Protein AF-0000000072666378 (afdb_homodimer)

Nearest PDB structures (foldseek):
  8fns-assembly1_A  TM=3.301E-01  e=1.071E-01  Methylorubrum extorquens AM1
  8fnr-assembly2_D  TM=3.343E-01  e=4.267E-01  Hansschlegelia quercus
  8dq2-assembly2_D  TM=3.101E-01  e=4.267E-01  Hansschlegelia quercus
  8fns-assembly1_A  TM=3.298E-01  e=1.938E-01  Methylorubrum extorquens AM1
  8fnr-assembly2_D  TM=3.343E-01  e=7.777E-01  Hansschlegelia quercus

InterPro domains:
  IPR002048 EF-hand domain [PF13499] (27-97)
  IPR002048 EF-hand domain [PS50222] (69-104)
  IPR018247 EF-Hand 1, calcium-binding site [PS00018] (33-45)
  IPR018247 EF-Hand 1, calcium-binding site [PS00018] (82-94)

Structure (mmCIF, N/CA/C/O backbone):
data_AF-0000000072666378-model_v1
#
loop_
_entity.id
_entity.type
_entity.pdbx_description
1 polymer 'EF-hand domain-containing protein'
#
loop_
_atom_site.group_PDB
_atom_site.id
_atom_site.type_symbol
_atom_site.label_atom_id
_atom_site.label_alt_id
_atom_site.label_comp_id
_atom_site.label_asym_id
_atom_site.label_entity_id
_atom_site.label_seq_id
_atom_site.pdbx_PDB_ins_code
_atom_site.Cartn_x
_atom_site.Cartn_y
_atom_site.Cartn_z
_atom_site.occupancy
_atom_site.B_iso_or_equiv
_atom_site.auth_seq_id
_atom_site.auth_comp_id
_atom_site.auth_asym_id
_atom_site.auth_atom_id
_atom_site.pdbx_PDB_model_num
ATOM 1 N N . MET A 1 1 ? 0.28 10.141 22.391 1 79.06 1 MET A N 1
ATOM 2 C CA . MET A 1 1 ? 0.625 9.164 21.359 1 79.06 1 MET A CA 1
ATOM 3 C C . MET A 1 1 ? -0.067 7.828 21.625 1 79.06 1 MET A C 1
ATOM 5 O O . MET A 1 1 ? -0.298 7.461 22.781 1 79.06 1 MET A O 1
ATOM 9 N N . SER A 1 2 ? -0.658 7.383 20.547 1 85.44 2 SER A N 1
ATOM 10 C CA . SER A 1 2 ? -1.326 6.09 20.688 1 85.44 2 SER A CA 1
ATOM 11 C C . SER A 1 2 ? -0.951 5.16 19.531 1 85.44 2 SER A C 1
ATOM 13 O O . SER A 1 2 ? -0.595 5.617 18.438 1 85.44 2 SER A O 1
ATOM 15 N N . VAL A 1 3 ? -0.857 3.889 19.875 1 89 3 VAL A N 1
ATOM 16 C CA . VAL A 1 3 ? -0.66 2.875 18.844 1 89 3 VAL A CA 1
ATOM 17 C C . VAL A 1 3 ? -2.002 2.518 18.219 1 89 3 VAL A C 1
ATOM 19 O O . VAL A 1 3 ? -2.949 2.15 18.906 1 89 3 VAL A O 1
ATOM 22 N N . GLU A 1 4 ? -2.066 2.779 16.891 1 90.31 4 GLU A N 1
ATOM 23 C CA . GLU A 1 4 ? -3.307 2.543 16.156 1 90.31 4 GLU A CA 1
ATOM 24 C C . GLU A 1 4 ? -3.082 1.586 14.992 1 90.31 4 GLU A C 1
ATOM 26 O O . GLU A 1 4 ? -1.958 1.44 14.508 1 90.31 4 GLU A O 1
ATOM 31 N N . VAL A 1 5 ? -4.145 0.826 14.68 1 90.25 5 VAL A N 1
ATOM 32 C CA . VAL A 1 5 ? -4.148 0.005 13.477 1 90.25 5 VAL A CA 1
ATOM 33 C C . VAL A 1 5 ? -4.945 0.703 12.375 1 90.25 5 VAL A C 1
ATOM 35 O O . VAL A 1 5 ? -6.086 1.114 12.594 1 90.25 5 VAL A O 1
ATOM 38 N N . LEU A 1 6 ? -4.285 0.907 11.234 1 91.06 6 LEU A N 1
ATOM 39 C CA . LEU A 1 6 ? -4.996 1.539 10.125 1 91.06 6 LEU A CA 1
ATOM 40 C C . LEU A 1 6 ? -4.496 1.015 8.789 1 91.06 6 LEU A C 1
ATOM 42 O O . LEU A 1 6 ? -3.428 0.406 8.711 1 91.06 6 LEU A O 1
ATOM 46 N N . ASP A 1 7 ? -5.344 1.178 7.758 1 92.56 7 ASP A N 1
ATOM 47 C CA . ASP A 1 7 ? -4.98 0.878 6.375 1 92.56 7 ASP A CA 1
ATOM 48 C C . ASP A 1 7 ? -5.277 2.062 5.461 1 92.56 7 ASP A C 1
ATOM 50 O O . ASP A 1 7 ? -5.77 3.098 5.914 1 92.56 7 ASP A O 1
ATOM 54 N N . ALA A 1 8 ? -4.902 1.923 4.27 1 94.5 8 ALA A N 1
ATOM 55 C CA . ALA A 1 8 ? -5.055 3.014 3.312 1 94.5 8 ALA A CA 1
ATOM 56 C C . ALA A 1 8 ? -6.523 3.373 3.117 1 94.5 8 ALA A C 1
ATOM 58 O O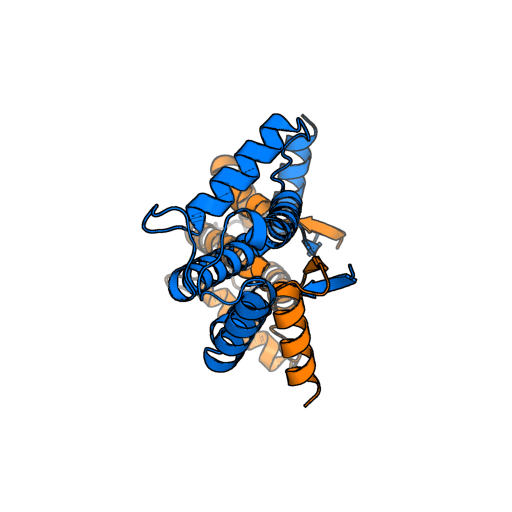 . ALA A 1 8 ? -6.863 4.543 2.92 1 94.5 8 ALA A O 1
ATOM 59 N N . ALA A 1 9 ? -7.352 2.406 3.158 1 95 9 ALA A N 1
ATOM 60 C CA . ALA A 1 9 ? -8.781 2.65 2.957 1 95 9 ALA A CA 1
ATOM 61 C C . ALA A 1 9 ? -9.328 3.605 4.016 1 95 9 ALA A C 1
ATOM 63 O O . ALA A 1 9 ? -10.141 4.477 3.709 1 95 9 ALA A O 1
ATOM 64 N N . THR A 1 10 ? -8.875 3.383 5.188 1 95.25 10 THR A N 1
ATOM 65 C CA . THR A 1 10 ? -9.281 4.262 6.277 1 95.25 10 THR A CA 1
ATOM 66 C C . THR A 1 10 ? -8.977 5.719 5.941 1 95.25 10 THR A C 1
ATOM 68 O O . THR A 1 10 ? -9.82 6.598 6.129 1 95.25 10 THR A O 1
ATOM 71 N N . ILE A 1 11 ? -7.832 6 5.43 1 96.12 11 ILE A N 1
ATOM 72 C CA . ILE A 1 11 ? -7.379 7.352 5.109 1 96.12 11 ILE A CA 1
ATOM 73 C C . ILE A 1 11 ? -8.164 7.891 3.918 1 96.12 11 ILE A C 1
ATOM 75 O O . ILE A 1 11 ? -8.672 9.016 3.957 1 96.12 11 ILE A O 1
ATOM 79 N N . PHE A 1 12 ? -8.312 7.109 2.918 1 96.94 12 PHE A N 1
ATOM 80 C CA . PHE A 1 12 ? -9.047 7.52 1.728 1 96.94 12 PHE A CA 1
ATOM 81 C C . PHE A 1 12 ? -10.492 7.867 2.076 1 96.94 12 PHE A C 1
ATOM 83 O O . PHE A 1 12 ? -11.008 8.891 1.634 1 96.94 12 PHE A O 1
ATOM 90 N N . ASN A 1 13 ? -11.047 6.957 2.822 1 96.69 13 ASN A N 1
ATOM 91 C CA . ASN A 1 13 ? -12.438 7.176 3.203 1 96.69 13 ASN A CA 1
ATOM 92 C C . ASN A 1 13 ? -12.617 8.492 3.951 1 96.69 13 ASN A C 1
ATOM 94 O O . ASN A 1 13 ? -13.586 9.211 3.725 1 96.69 13 ASN A O 1
ATOM 98 N N . PHE A 1 14 ? -11.75 8.805 4.805 1 97.31 14 PHE A N 1
ATOM 99 C CA . PHE A 1 14 ? -11.797 10.039 5.574 1 97.31 14 PHE A CA 1
ATOM 100 C C . PHE A 1 14 ? -11.664 11.25 4.66 1 97.31 14 PHE A C 1
ATOM 102 O O . PHE A 1 14 ? -12.445 12.195 4.758 1 97.31 14 PHE A O 1
ATOM 109 N N . VAL A 1 15 ? -10.695 11.242 3.773 1 97.31 15 VAL A N 1
ATOM 110 C CA . VAL A 1 15 ? -10.438 12.359 2.875 1 97.31 15 VAL A CA 1
ATOM 111 C C . VAL A 1 15 ? -11.609 12.531 1.908 1 97.31 15 VAL A C 1
ATOM 113 O O . VAL A 1 15 ? -11.977 13.656 1.56 1 97.31 15 VAL A O 1
ATOM 116 N N . ASP A 1 16 ? -12.234 11.438 1.543 1 96.81 16 ASP A N 1
ATOM 117 C CA . ASP A 1 16 ? -13.328 11.461 0.582 1 96.81 16 ASP A CA 1
ATOM 118 C C . ASP A 1 16 ? -14.617 11.969 1.229 1 96.81 16 ASP A C 1
ATOM 120 O O . ASP A 1 16 ? -15.531 12.406 0.534 1 96.81 16 ASP A O 1
ATOM 124 N N . ASP A 1 17 ? -14.703 11.734 2.477 1 96.44 17 ASP A N 1
ATOM 125 C CA . ASP A 1 17 ? -15.797 12.383 3.201 1 96.44 17 ASP A CA 1
ATOM 126 C C . ASP A 1 17 ? -15.547 13.883 3.34 1 96.44 17 ASP A C 1
ATOM 128 O O . ASP A 1 17 ? -15.062 14.344 4.371 1 96.44 17 ASP A O 1
ATOM 132 N N . GLU A 1 18 ? -15.914 14.578 2.395 1 95.81 18 GLU A N 1
ATOM 133 C CA . GLU A 1 18 ? -15.562 15.984 2.248 1 95.81 18 GLU A CA 1
ATOM 134 C C . GLU A 1 18 ? -16.016 16.797 3.459 1 95.81 18 GLU A C 1
ATOM 136 O O . GLU A 1 18 ? -15.289 17.672 3.93 1 95.81 18 GLU A O 1
ATOM 141 N N . GLU A 1 19 ? -17.172 16.547 3.891 1 96.75 19 GLU A N 1
ATOM 142 C CA . GLU A 1 19 ? -17.719 17.297 5.02 1 96.75 19 GLU A CA 1
ATOM 143 C C . GLU A 1 19 ? -16.875 17.094 6.277 1 96.75 19 GLU A C 1
ATOM 145 O O . GLU A 1 19 ? -16.438 18.047 6.914 1 96.75 19 GLU A O 1
ATOM 150 N N . ALA A 1 20 ? -16.703 15.828 6.613 1 95.88 20 ALA A N 1
ATOM 151 C CA . ALA A 1 20 ? -15.93 15.5 7.812 1 95.88 20 ALA A CA 1
ATOM 152 C C . ALA A 1 20 ? -14.5 16.031 7.707 1 95.88 20 ALA A C 1
ATOM 154 O O . ALA A 1 20 ? -13.953 16.562 8.68 1 95.88 20 ALA A O 1
ATOM 155 N N . PHE A 1 21 ? -13.914 15.867 6.555 1 97.81 21 PHE A N 1
ATOM 156 C CA . PHE A 1 21 ? -12.547 16.328 6.336 1 97.81 21 PHE A CA 1
ATOM 157 C C . PHE A 1 21 ? -12.445 17.844 6.469 1 97.81 21 PHE A C 1
ATOM 159 O O . PHE A 1 21 ? -11.562 18.359 7.156 1 97.81 21 PHE A O 1
ATOM 166 N N . GLU A 1 22 ? -13.391 18.516 5.91 1 97.38 22 GLU A N 1
ATOM 167 C CA . GLU A 1 22 ? -13.398 19.984 5.969 1 97.38 22 GLU A CA 1
ATOM 168 C C . GLU A 1 22 ? -13.547 20.469 7.402 1 97.38 22 GLU A C 1
ATOM 170 O O . GLU A 1 22 ? -12.875 21.422 7.809 1 97.38 22 GLU A O 1
ATOM 175 N N . ILE A 1 23 ? -14.367 19.891 8.102 1 97.5 23 ILE A N 1
ATOM 176 C CA . ILE A 1 23 ? -14.594 20.281 9.492 1 97.5 23 ILE A CA 1
ATOM 177 C C . ILE A 1 23 ? -13.305 20.094 10.289 1 97.5 23 ILE A C 1
ATOM 179 O O . ILE A 1 23 ? -12.898 20.969 11.047 1 97.5 23 ILE A O 1
ATOM 183 N N . SER A 1 24 ? -12.672 18.922 10.094 1 97.06 24 SER A N 1
ATOM 184 C CA . SER A 1 24 ? -11.43 18.625 10.812 1 97.06 24 SER A CA 1
ATOM 185 C C . SER A 1 24 ? -10.336 19.625 10.461 1 97.06 24 SER A C 1
ATOM 187 O O . SER A 1 24 ? -9.609 20.094 11.344 1 97.06 24 SER A O 1
ATOM 189 N N . VAL A 1 25 ? -10.219 19.922 9.219 1 97.44 25 VAL A N 1
ATOM 190 C CA . VAL A 1 25 ? -9.195 20.844 8.742 1 97.44 25 VAL A CA 1
ATOM 191 C C . VAL A 1 25 ? -9.461 22.25 9.297 1 97.44 25 VAL A C 1
ATOM 193 O O . VAL A 1 25 ? -8.547 22.906 9.789 1 97.44 25 VAL A O 1
ATOM 196 N N . SER A 1 26 ? -10.68 22.688 9.211 1 97.75 26 SER A N 1
ATOM 197 C CA . SER A 1 26 ? -11.055 24 9.703 1 97.75 26 SER A CA 1
ATOM 198 C C . SER A 1 26 ? -10.805 24.125 11.203 1 97.75 26 SER A C 1
ATOM 200 O O . SER A 1 26 ? -10.297 25.141 11.672 1 97.75 26 SER A O 1
ATOM 202 N N . ASP A 1 27 ? -11.195 23.109 11.898 1 97.06 27 ASP A N 1
ATOM 203 C CA . ASP A 1 27 ? -10.977 23.094 13.344 1 97.06 27 ASP A CA 1
ATOM 204 C C . ASP A 1 27 ? -9.492 23.203 13.68 1 97.06 27 ASP A C 1
ATOM 206 O O . ASP A 1 27 ? -9.102 23.969 14.555 1 97.06 27 ASP A O 1
ATOM 210 N N . ARG A 1 28 ? -8.68 22.453 13.039 1 96.12 28 ARG A N 1
ATOM 211 C CA . ARG A 1 28 ? -7.242 22.469 13.273 1 96.12 28 ARG A CA 1
ATOM 212 C C . ARG A 1 28 ? -6.641 23.812 12.906 1 96.12 28 ARG A C 1
ATOM 214 O O . ARG A 1 28 ? -5.816 24.359 13.648 1 96.12 28 ARG A O 1
ATOM 221 N N . PHE A 1 29 ? -7.066 24.344 11.766 1 97.38 29 PHE A N 1
ATOM 222 C CA . PHE A 1 29 ? -6.617 25.656 11.32 1 97.38 29 PHE A CA 1
ATOM 223 C C . PHE A 1 29 ? -6.914 26.719 12.375 1 97.38 29 PHE A C 1
ATOM 225 O O . PHE A 1 29 ? -6.039 27.516 12.734 1 97.38 29 PHE A O 1
ATOM 232 N N . ALA A 1 30 ? -8.117 26.703 12.852 1 97.31 30 ALA A N 1
ATOM 233 C CA . ALA A 1 30 ? -8.547 27.656 13.867 1 97.31 30 ALA A CA 1
ATOM 234 C C . ALA A 1 30 ? -7.723 27.516 15.141 1 97.31 30 ALA A C 1
ATOM 236 O O . ALA A 1 30 ? -7.379 28.516 15.781 1 97.31 30 ALA A O 1
ATOM 237 N N . HIS A 1 31 ? -7.391 26.281 15.484 1 95.56 31 HIS A N 1
ATOM 238 C CA . HIS A 1 31 ? -6.598 26.016 16.688 1 95.56 31 HIS A CA 1
ATOM 239 C C . HIS A 1 31 ? -5.172 26.531 16.531 1 95.56 31 HIS A C 1
ATOM 241 O O . HIS A 1 31 ? -4.59 27.047 17.484 1 95.56 31 HIS A O 1
ATOM 247 N N . LEU A 1 32 ? -4.66 26.453 15.359 1 95.94 32 LEU A N 1
ATOM 248 C CA . LEU A 1 32 ? -3.299 26.906 15.086 1 95.94 32 LEU A CA 1
ATOM 249 C C . LEU A 1 32 ? -3.232 28.422 14.984 1 95.94 32 LEU A C 1
ATOM 251 O O . LEU A 1 32 ? -2.211 29.031 15.32 1 95.94 32 LEU A 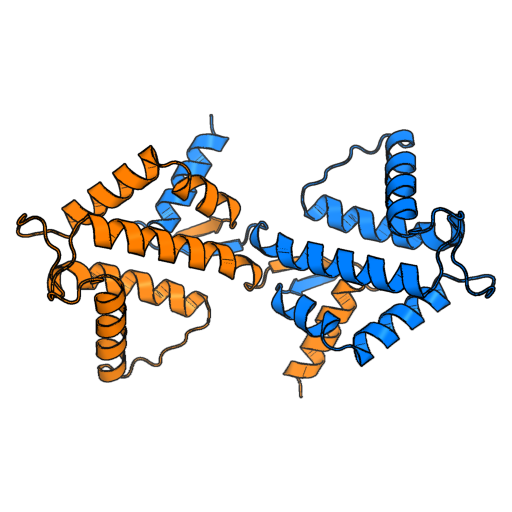O 1
ATOM 255 N N . ASP A 1 33 ? -4.332 29.016 14.492 1 97.75 33 ASP A N 1
ATOM 256 C CA . ASP A 1 33 ? -4.398 30.453 14.312 1 97.75 33 ASP A CA 1
ATOM 257 C C . ASP A 1 33 ? -4.621 31.156 15.648 1 97.75 33 ASP A C 1
ATOM 259 O O . ASP A 1 33 ? -5.707 31.688 15.906 1 97.75 33 ASP A O 1
ATOM 263 N N . THR A 1 34 ? -3.58 31.375 16.359 1 96.44 34 THR A N 1
ATOM 264 C CA . THR A 1 34 ? -3.674 31.859 17.734 1 96.44 34 THR A CA 1
ATOM 265 C C . THR A 1 34 ? -4.016 33.344 17.766 1 96.44 34 THR A C 1
ATOM 267 O O . THR A 1 34 ? -4.617 33.844 18.719 1 96.44 34 THR A O 1
ATOM 270 N N . ASN A 1 35 ? -3.617 34.156 16.75 1 97.12 35 ASN A N 1
ATOM 271 C CA . ASN A 1 35 ? -3.93 35.594 16.734 1 97.12 35 ASN A CA 1
ATOM 272 C C . ASN A 1 35 ? -5.219 35.875 15.977 1 97.12 35 ASN A C 1
ATOM 274 O O . ASN A 1 35 ? -5.613 37.031 15.836 1 97.12 35 ASN A O 1
ATOM 278 N N . HIS A 1 36 ? -5.871 34.906 15.32 1 97.31 36 HIS A N 1
ATOM 279 C CA . HIS A 1 36 ? -7.199 34.938 14.727 1 97.31 36 HIS A CA 1
ATOM 280 C C . HIS A 1 36 ? -7.258 35.906 13.547 1 97.31 36 HIS A C 1
ATOM 282 O O . HIS A 1 36 ? -8.242 36.625 13.391 1 97.31 36 HIS A O 1
ATOM 288 N N . ASP A 1 37 ? -6.18 36 12.75 1 97.56 37 ASP A N 1
ATOM 289 C CA . ASP A 1 37 ? -6.184 36.906 11.602 1 97.56 37 ASP A CA 1
ATOM 290 C C . ASP A 1 37 ? -6.523 36.156 10.312 1 97.56 37 ASP A C 1
ATOM 292 O O . ASP A 1 37 ? -6.535 36.719 9.234 1 97.56 37 ASP A O 1
ATOM 296 N N . GLY A 1 38 ? -6.758 34.875 10.383 1 97.44 38 GLY A N 1
ATOM 297 C CA . GLY A 1 38 ? -7.184 34.094 9.25 1 97.44 38 GLY A CA 1
ATOM 298 C C . GLY A 1 38 ? -6.027 33.562 8.414 1 97.44 38 GLY A C 1
ATOM 299 O O . GLY A 1 38 ? -6.23 33 7.336 1 97.44 38 GLY A O 1
ATOM 300 N N . LEU A 1 39 ? -4.824 33.781 8.914 1 98.06 39 LEU A N 1
ATOM 301 C CA . LEU A 1 39 ? -3.605 33.281 8.273 1 98.06 39 LEU A CA 1
ATOM 302 C C . LEU A 1 39 ? -2.719 32.562 9.281 1 98.06 39 LEU A C 1
ATOM 304 O O . LEU A 1 39 ? -2.748 32.875 10.477 1 98.06 39 LEU A O 1
ATOM 308 N N . LEU A 1 40 ? -1.977 31.562 8.766 1 98.19 40 LEU A N 1
ATOM 309 C CA . LEU A 1 40 ? -1.013 30.891 9.625 1 98.19 40 LEU A CA 1
ATOM 310 C C . LEU A 1 40 ? 0.408 31.359 9.32 1 98.19 40 LEU A C 1
ATOM 312 O O . LEU A 1 40 ? 0.869 31.25 8.18 1 98.19 40 LEU A O 1
ATOM 316 N N . SER A 1 41 ? 1.007 31.906 10.383 1 97.25 41 SER A N 1
ATOM 317 C CA . SER A 1 41 ? 2.426 32.219 10.289 1 97.25 41 SER A CA 1
ATOM 318 C C . SER A 1 41 ? 3.291 30.984 10.508 1 97.25 41 SER A C 1
ATOM 320 O O . SER A 1 41 ? 2.787 29.938 10.898 1 97.25 41 SER A O 1
ATOM 322 N N . TYR A 1 42 ? 4.574 31.188 10.281 1 95.06 42 TYR A N 1
ATOM 323 C CA . TYR A 1 42 ? 5.52 30.094 10.531 1 95.06 42 TYR A CA 1
ATOM 324 C C . TYR A 1 42 ? 5.465 29.656 11.992 1 95.06 42 TYR A C 1
ATOM 326 O O . TYR A 1 42 ? 5.438 28.453 12.281 1 95.06 42 TYR A O 1
ATOM 334 N N . VAL A 1 43 ? 5.422 30.609 12.859 1 94.81 43 VAL A N 1
ATOM 335 C CA . VAL A 1 43 ? 5.43 30.344 14.289 1 94.81 43 VAL A CA 1
ATOM 336 C C . VAL A 1 43 ? 4.152 29.594 14.68 1 94.81 43 VAL A C 1
ATOM 338 O O . VAL A 1 43 ? 4.195 28.625 15.438 1 94.81 43 VAL A O 1
ATOM 341 N N . GLU A 1 44 ? 2.996 29.953 14.133 1 96.56 44 GLU A N 1
ATOM 342 C CA . GLU A 1 44 ? 1.725 29.297 14.43 1 96.56 44 GLU A CA 1
ATOM 343 C C . GLU A 1 44 ? 1.697 27.875 13.891 1 96.56 44 GLU A C 1
ATOM 345 O O . GLU A 1 44 ? 1.001 27.016 14.43 1 96.56 44 GLU A O 1
ATOM 350 N N . MET A 1 45 ? 2.537 27.609 12.906 1 94.94 45 MET A N 1
ATOM 351 C CA . MET A 1 45 ? 2.521 26.297 12.25 1 94.94 45 MET A CA 1
ATOM 352 C C . MET A 1 45 ? 3.594 25.391 12.828 1 94.94 45 MET A C 1
ATOM 354 O O . MET A 1 45 ? 3.635 24.203 12.516 1 94.94 45 MET A O 1
ATOM 358 N N . LEU A 1 46 ? 4.383 25.922 13.633 1 89.94 46 LEU A N 1
ATOM 359 C CA . LEU A 1 46 ? 5.559 25.188 14.086 1 89.94 46 LEU A CA 1
ATOM 360 C C . LEU A 1 46 ? 5.164 23.859 14.719 1 89.94 46 LEU A C 1
ATOM 362 O O . LEU A 1 46 ? 5.766 22.812 14.43 1 89.94 46 LEU A O 1
ATOM 366 N N . LYS A 1 47 ? 4.191 23.906 15.578 1 83.62 47 LYS A N 1
ATOM 367 C CA . LYS A 1 47 ? 3.734 22.688 16.234 1 83.62 47 LYS A CA 1
ATOM 368 C C . LYS A 1 47 ? 3.242 21.672 15.203 1 83.62 47 LYS A C 1
ATOM 370 O O . LYS A 1 47 ? 3.494 20.469 15.344 1 83.62 47 LYS A O 1
ATOM 375 N N . GLU A 1 48 ? 2.51 22.094 14.258 1 88.25 48 GLU A N 1
ATOM 376 C CA . GLU A 1 48 ? 2.012 21.234 13.195 1 88.25 48 GLU A CA 1
ATOM 377 C C . GLU A 1 48 ? 3.158 20.641 12.383 1 88.25 48 GLU A C 1
ATOM 379 O O . GLU A 1 48 ? 3.148 19.453 12.062 1 88.25 48 GLU A O 1
ATOM 384 N N . LEU A 1 49 ? 4.121 21.406 12.094 1 86.38 49 LEU A N 1
ATOM 385 C CA . LEU A 1 49 ? 5.277 20.969 11.32 1 86.38 49 LEU A CA 1
ATOM 386 C C . LEU A 1 49 ? 6.066 19.906 12.07 1 86.38 49 LEU A C 1
ATOM 388 O O . LEU A 1 49 ? 6.547 18.938 11.469 1 86.38 49 LEU A O 1
ATOM 392 N N . GLN A 1 50 ? 6.094 20.047 13.328 1 80.38 50 GLN A N 1
ATOM 393 C CA . GLN A 1 50 ? 6.766 19.062 14.172 1 80.38 50 GLN A CA 1
ATOM 394 C C . GLN A 1 50 ? 6.047 17.719 14.133 1 80.38 50 GLN A C 1
ATOM 396 O O . GLN A 1 50 ? 6.688 16.656 14.086 1 80.38 50 GLN A O 1
ATOM 401 N N . CYS A 1 51 ? 4.746 17.766 14.133 1 76.44 51 CYS A N 1
ATOM 402 C CA . CYS A 1 51 ? 3.939 16.562 14.086 1 76.44 51 CYS A CA 1
ATOM 403 C C . CYS A 1 51 ? 4.094 15.852 12.742 1 76.44 51 CYS A C 1
ATOM 405 O O . CYS A 1 51 ? 4.16 14.625 12.688 1 76.44 51 CYS A O 1
ATOM 407 N N . LEU A 1 52 ? 4.188 16.516 11.719 1 77.75 52 LEU A N 1
ATOM 408 C CA . LEU A 1 52 ? 4.277 15.969 10.375 1 77.75 52 LEU A CA 1
ATOM 409 C C . LEU A 1 52 ? 5.637 15.32 10.133 1 77.75 52 LEU A C 1
ATOM 411 O O . LEU A 1 52 ? 5.742 14.328 9.414 1 77.75 52 LEU A O 1
ATOM 415 N N . ARG A 1 53 ? 6.648 15.773 10.75 1 67.69 53 ARG A N 1
ATOM 416 C CA . ARG A 1 53 ? 7.988 15.211 10.609 1 67.69 53 ARG A CA 1
ATOM 417 C C . ARG A 1 53 ? 8.039 13.789 11.156 1 67.69 53 ARG A C 1
ATOM 419 O O . ARG A 1 53 ? 8.711 12.922 10.594 1 67.69 53 ARG A O 1
ATOM 426 N N . VAL A 1 54 ? 7.34 13.508 12.133 1 63.75 54 VAL A N 1
ATOM 427 C CA . VAL A 1 54 ? 7.316 12.188 12.758 1 63.75 54 VAL A CA 1
ATOM 428 C C . VAL A 1 54 ? 6.777 11.156 11.773 1 63.75 54 VAL A C 1
ATOM 430 O O . VAL A 1 54 ? 7.312 10.047 11.664 1 63.75 54 VAL A O 1
ATOM 433 N N . ILE A 1 55 ? 5.887 11.547 11.055 1 64.69 55 ILE A N 1
ATOM 434 C CA . ILE A 1 55 ? 5.281 10.656 10.07 1 64.69 55 ILE A CA 1
ATOM 435 C C . ILE A 1 55 ? 6.293 10.328 8.977 1 64.69 55 ILE A C 1
ATOM 437 O O . ILE A 1 55 ? 6.395 9.172 8.547 1 64.69 55 ILE A O 1
ATOM 441 N N . GLU A 1 56 ? 7.074 11.289 8.703 1 63.09 56 GLU A N 1
ATOM 442 C CA . GLU A 1 56 ? 8.094 11.078 7.68 1 63.09 56 GLU A CA 1
ATOM 443 C C . GLU A 1 56 ? 9.148 10.078 8.148 1 63.09 56 GLU A C 1
ATOM 445 O O . GLU A 1 56 ? 9.625 9.258 7.363 1 63.09 56 GLU A O 1
ATOM 450 N N . THR A 1 57 ? 9.367 10.148 9.406 1 61.12 57 THR A N 1
ATOM 451 C CA . THR A 1 57 ? 10.359 9.242 9.969 1 61.12 57 THR A CA 1
ATOM 452 C C . THR A 1 57 ? 9.859 7.797 9.922 1 61.12 57 THR A C 1
ATOM 454 O O . THR A 1 57 ? 10.633 6.875 9.664 1 61.12 57 THR A O 1
ATOM 457 N N . HIS A 1 58 ? 8.578 7.672 10.219 1 61.34 58 HIS A N 1
ATOM 458 C CA . HIS A 1 58 ? 7.996 6.332 10.164 1 61.34 58 HIS A CA 1
ATOM 459 C C . HIS A 1 58 ? 8.07 5.75 8.758 1 61.34 58 HIS A C 1
ATOM 461 O O . HIS A 1 58 ? 8.133 4.531 8.586 1 61.34 58 HIS A O 1
ATOM 467 N N . PHE A 1 59 ? 8.148 6.695 7.844 1 60.41 59 PHE A N 1
ATOM 468 C CA . PHE A 1 59 ? 8.234 6.25 6.457 1 60.41 59 PHE A CA 1
ATOM 469 C C . PHE A 1 59 ? 9.672 6.273 5.969 1 60.41 59 PHE A C 1
ATOM 471 O O . PHE A 1 59 ? 9.93 6.168 4.766 1 60.41 59 PHE A O 1
ATOM 478 N N . GLY A 1 60 ? 10.625 6.141 7.035 1 57.19 60 GLY A N 1
ATOM 479 C CA . GLY A 1 60 ? 12.031 5.926 6.75 1 57.19 60 GLY A CA 1
ATOM 480 C C . GLY A 1 60 ? 12.781 7.207 6.438 1 57.19 60 GLY A C 1
ATOM 481 O O . GLY A 1 60 ? 13.922 7.164 5.961 1 57.19 60 GLY A O 1
ATOM 482 N N . ILE A 1 61 ? 12.195 8.305 6.551 1 54.22 61 ILE A N 1
ATOM 483 C CA . ILE A 1 61 ? 12.945 9.531 6.289 1 54.22 61 ILE A CA 1
ATOM 484 C C . ILE A 1 61 ? 13.695 9.961 7.547 1 54.22 61 ILE A C 1
ATOM 486 O O . ILE A 1 61 ? 13.078 10.391 8.523 1 54.22 61 ILE A O 1
ATOM 490 N N . ASP A 1 62 ? 14.656 9.211 7.914 1 52.72 62 ASP A N 1
ATOM 491 C CA . ASP A 1 62 ? 15.477 9.523 9.078 1 52.72 62 ASP A CA 1
ATOM 492 C C . ASP A 1 62 ? 16.234 10.828 8.883 1 52.72 62 ASP A C 1
ATOM 494 O O . ASP A 1 62 ? 17.094 10.93 7.996 1 52.72 62 ASP A O 1
ATOM 498 N N . VAL A 1 63 ? 15.789 11.844 9.141 1 51.81 63 VAL A N 1
ATOM 499 C CA . VAL A 1 63 ? 16.625 13.047 9.094 1 51.81 63 VAL A CA 1
ATOM 500 C C . VAL A 1 63 ? 17.312 13.242 10.438 1 51.81 63 VAL A C 1
ATOM 502 O O . VAL A 1 63 ? 16.688 13.117 11.492 1 51.81 63 VAL A O 1
ATOM 505 N N . LYS A 1 64 ? 18.578 13 10.391 1 55.97 64 LYS A N 1
ATOM 506 C CA . LYS A 1 64 ? 19.484 13.305 11.492 1 55.97 64 LYS A CA 1
ATOM 507 C C . LYS A 1 64 ? 19.219 14.695 12.055 1 55.97 64 LYS A C 1
ATOM 509 O O . LYS A 1 64 ? 18.984 15.641 11.297 1 55.97 64 LYS A O 1
ATOM 514 N N . PRO A 1 65 ? 19.188 14.742 13.492 1 60.56 65 PRO A N 1
ATOM 515 C CA . PRO A 1 65 ? 18.812 15.859 14.359 1 60.56 65 PRO A CA 1
ATOM 516 C C . PRO A 1 65 ? 19.75 17.062 14.227 1 60.56 65 PRO A C 1
ATOM 518 O O . PRO A 1 65 ? 19.828 17.891 15.133 1 60.56 65 PRO A O 1
ATOM 521 N N . ASP A 1 66 ? 20.688 17.219 13.359 1 65.56 66 ASP A N 1
ATOM 522 C CA . ASP A 1 66 ? 21.344 18.531 13.43 1 65.56 66 ASP A CA 1
ATOM 523 C C . ASP A 1 66 ? 20.312 19.656 13.383 1 65.56 66 ASP A C 1
ATOM 525 O O . ASP A 1 66 ? 19.422 19.656 12.531 1 65.56 66 ASP A O 1
ATOM 529 N N . PRO A 1 67 ? 20.266 20.406 14.562 1 68.25 67 PRO A N 1
ATOM 530 C CA . PRO A 1 67 ? 19.281 21.5 14.672 1 68.25 67 PRO A CA 1
ATOM 531 C C . PRO A 1 67 ? 19.156 22.297 13.383 1 68.25 67 PRO A C 1
ATOM 533 O O . PRO A 1 67 ? 18.047 22.703 13.008 1 68.25 67 PRO A O 1
ATOM 536 N N . ASP A 1 68 ? 20.25 22.609 12.766 1 74.88 68 ASP A N 1
ATOM 537 C CA . ASP A 1 68 ? 20.188 23.359 11.508 1 74.88 68 ASP A CA 1
ATOM 538 C C . ASP A 1 68 ? 19.453 22.562 10.43 1 74.88 68 ASP A C 1
ATOM 540 O O . ASP A 1 68 ? 18.719 23.141 9.625 1 74.88 68 ASP A O 1
ATOM 544 N N . GLU A 1 69 ? 19.656 21.344 10.539 1 76.94 69 GLU A N 1
ATOM 545 C CA . GLU A 1 69 ? 18.984 20.484 9.57 1 76.94 69 GLU A CA 1
ATOM 546 C C . GLU A 1 69 ? 17.484 20.422 9.852 1 76.94 69 GLU A C 1
ATOM 548 O O . GLU A 1 69 ? 16.672 20.406 8.922 1 76.94 69 GLU A O 1
ATOM 553 N N . LEU A 1 70 ? 17.281 20.578 11.117 1 78.62 70 LEU A N 1
ATOM 554 C CA . LEU A 1 70 ? 15.875 20.531 11.508 1 78.62 70 LEU A CA 1
ATOM 555 C C . LEU A 1 70 ? 15.133 21.781 11.031 1 78.62 70 LEU A C 1
ATOM 557 O O . LEU A 1 70 ? 14.023 21.688 10.516 1 78.62 70 LEU A O 1
ATOM 561 N N . ALA A 1 71 ? 15.719 22.938 11.188 1 81.5 71 ALA A N 1
ATOM 562 C CA . ALA A 1 71 ? 15.125 24.188 10.742 1 81.5 71 ALA A CA 1
ATOM 563 C C . ALA A 1 71 ? 14.859 24.172 9.242 1 81.5 71 ALA A C 1
ATOM 565 O O . ALA A 1 71 ? 13.82 24.656 8.781 1 81.5 71 ALA A O 1
ATOM 566 N N . ARG A 1 72 ? 15.734 23.594 8.547 1 85.25 72 ARG A N 1
ATOM 567 C CA . ARG A 1 72 ? 15.594 23.531 7.094 1 85.25 72 ARG A CA 1
ATOM 568 C C . ARG A 1 72 ? 14.414 22.641 6.703 1 85.25 72 ARG A C 1
ATOM 570 O O . ARG A 1 72 ? 13.68 22.953 5.758 1 85.25 72 ARG A O 1
ATOM 577 N N . VAL A 1 73 ? 14.273 21.578 7.457 1 84.06 73 VAL A N 1
ATOM 578 C CA . VAL A 1 73 ? 13.172 20.656 7.195 1 84.06 73 VAL A CA 1
ATOM 579 C C . VAL A 1 73 ? 11.836 21.359 7.434 1 84.06 73 VAL A C 1
ATOM 581 O O . VAL A 1 73 ? 10.938 21.297 6.598 1 84.06 73 VAL A O 1
ATOM 584 N N . TYR A 1 74 ? 11.805 22.062 8.562 1 87.69 74 TYR A N 1
ATOM 585 C CA . TYR A 1 74 ? 10.555 22.766 8.883 1 87.69 74 TYR A CA 1
ATOM 586 C C . TYR A 1 74 ? 10.266 23.859 7.871 1 87.69 74 TYR A C 1
ATOM 588 O O . TYR A 1 74 ? 9.117 24.047 7.465 1 87.69 74 TYR A O 1
ATOM 596 N N . ASP A 1 75 ? 11.273 24.578 7.438 1 89.5 75 ASP A N 1
ATOM 597 C CA . ASP A 1 75 ? 11.117 25.609 6.414 1 89.5 75 ASP A CA 1
ATOM 598 C C . ASP A 1 75 ? 10.562 25.016 5.121 1 89.5 75 ASP A C 1
ATOM 600 O O . ASP A 1 75 ? 9.648 25.578 4.516 1 89.5 75 ASP A O 1
ATOM 604 N N . SER A 1 76 ? 11.109 23.922 4.773 1 89.88 76 SER A N 1
ATOM 605 C CA . SER A 1 76 ? 10.672 23.266 3.551 1 89.88 76 SER A CA 1
ATOM 606 C C . SER A 1 76 ? 9.211 22.828 3.654 1 89.88 76 SER A C 1
ATOM 608 O O . SER A 1 76 ? 8.438 23 2.711 1 89.88 76 SER A O 1
ATOM 610 N N . LEU A 1 77 ? 8.914 22.281 4.789 1 90.94 77 LEU A N 1
ATOM 611 C CA . LEU A 1 77 ? 7.543 21.859 5.012 1 90.94 77 LEU A CA 1
ATOM 612 C C . LEU A 1 77 ? 6.586 23.047 4.98 1 90.94 77 LEU A C 1
ATOM 614 O O . LEU A 1 77 ? 5.5 22.953 4.395 1 90.94 77 LEU A O 1
ATOM 618 N N . PHE A 1 78 ? 7.027 24.109 5.633 1 94.62 78 PHE A N 1
ATOM 619 C CA . PHE A 1 78 ? 6.203 25.312 5.633 1 94.62 78 PHE A CA 1
ATOM 620 C C . PHE A 1 78 ? 5.965 25.812 4.211 1 94.62 78 PHE A C 1
ATOM 622 O O . PHE A 1 78 ? 4.844 26.172 3.852 1 94.62 78 PHE A O 1
ATOM 629 N N . MET A 1 79 ? 6.973 25.812 3.426 1 94.12 79 MET A N 1
ATOM 630 C CA . MET A 1 79 ? 6.879 26.266 2.043 1 94.12 79 MET A CA 1
ATOM 631 C C . MET A 1 79 ? 5.941 25.375 1.237 1 94.12 79 MET A C 1
ATOM 633 O O . MET A 1 79 ? 5.293 25.844 0.298 1 94.12 79 MET A O 1
ATOM 637 N N . GLN A 1 80 ? 5.895 24.141 1.546 1 94.12 80 GLN A N 1
ATOM 638 C CA . GLN A 1 80 ? 4.973 23.219 0.883 1 94.12 80 GLN A CA 1
ATOM 639 C C . GLN A 1 80 ? 3.521 23.641 1.112 1 94.12 80 GLN A C 1
ATOM 641 O O . GLN A 1 80 ? 2.668 23.438 0.248 1 94.12 80 GLN A O 1
ATOM 646 N N . PHE A 1 81 ? 3.297 24.203 2.266 1 96.06 81 PHE A N 1
ATOM 647 C CA . PHE A 1 81 ? 1.952 24.68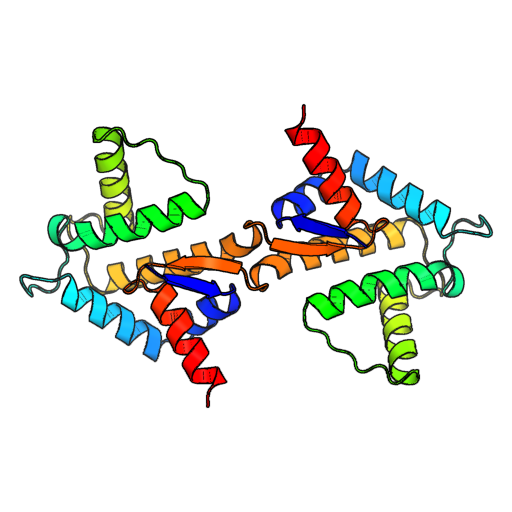8 2.572 1 96.06 81 PHE A CA 1
ATOM 648 C C . PHE A 1 81 ? 1.685 26.031 1.898 1 96.06 81 PHE A C 1
ATOM 650 O O . PHE A 1 81 ? 0.562 26.297 1.467 1 96.06 81 PHE A O 1
ATOM 657 N N . ASP A 1 82 ? 2.678 26.844 1.916 1 97.62 82 ASP A N 1
ATOM 658 C CA . ASP A 1 82 ? 2.564 28.188 1.362 1 97.62 82 ASP A CA 1
ATOM 659 C C . ASP A 1 82 ? 2.686 28.172 -0.16 1 97.62 82 ASP A C 1
ATOM 661 O O . ASP A 1 82 ? 3.664 28.688 -0.716 1 97.62 82 ASP A O 1
ATOM 665 N N . HIS A 1 83 ? 1.648 27.891 -0.795 1 96.44 83 HIS A N 1
ATOM 666 C CA . HIS A 1 83 ? 1.628 27.625 -2.23 1 96.44 83 HIS A CA 1
ATOM 667 C C . HIS A 1 83 ? 1.947 28.891 -3.023 1 96.44 83 HIS A C 1
ATOM 669 O O . HIS A 1 83 ? 2.605 28.828 -4.062 1 96.44 83 HIS A O 1
ATOM 675 N N . ASP A 1 84 ? 1.501 30.062 -2.553 1 96.56 84 ASP A N 1
ATOM 676 C CA . ASP A 1 84 ? 1.724 31.281 -3.318 1 96.56 84 ASP A CA 1
ATOM 677 C C . ASP A 1 84 ? 2.975 32 -2.838 1 96.56 84 ASP A C 1
ATOM 679 O O . ASP A 1 84 ? 3.26 33.125 -3.281 1 96.56 84 ASP A O 1
ATOM 683 N N . SER A 1 85 ? 3.727 31.469 -1.844 1 96.06 85 SER A N 1
ATOM 684 C CA . SER A 1 85 ? 5.008 31.953 -1.33 1 96.06 85 SER A CA 1
ATOM 685 C C . SER A 1 85 ? 4.902 33.375 -0.819 1 96.06 85 SER A C 1
ATOM 687 O O . SER A 1 85 ? 5.789 34.188 -1.066 1 96.06 85 SER A O 1
ATOM 689 N N . ASN A 1 86 ? 3.787 33.688 -0.17 1 97 86 ASN A N 1
ATOM 690 C CA . ASN A 1 86 ? 3.619 35.031 0.355 1 97 86 ASN A CA 1
ATOM 691 C C . ASN A 1 86 ? 3.955 35.125 1.843 1 97 86 ASN A C 1
ATOM 693 O O . ASN A 1 86 ? 3.699 36.125 2.494 1 97 86 ASN A O 1
ATOM 697 N N . GLY A 1 87 ? 4.422 34 2.418 1 96.31 87 GLY A N 1
ATOM 698 C CA . GLY A 1 87 ? 4.965 34 3.766 1 96.31 87 GLY A CA 1
ATOM 699 C C . GLY A 1 87 ? 3.947 33.625 4.82 1 96.31 87 GLY A C 1
ATOM 700 O O . GLY A 1 87 ? 4.262 33.594 6.012 1 96.31 87 GLY A O 1
ATOM 701 N N . THR A 1 88 ? 2.719 33.406 4.438 1 97.75 88 THR A N 1
ATOM 702 C CA . THR A 1 88 ? 1.668 32.938 5.332 1 97.75 88 THR A CA 1
ATOM 703 C C . THR A 1 88 ? 0.86 31.812 4.668 1 97.75 88 THR A C 1
ATOM 705 O O . THR A 1 88 ? 0.967 31.609 3.459 1 97.75 88 THR A O 1
ATOM 708 N N . VAL A 1 89 ? 0.118 31.062 5.434 1 98.19 89 VAL A N 1
ATOM 709 C CA . VAL A 1 89 ? -0.706 29.969 4.926 1 98.19 89 VAL A CA 1
ATOM 710 C C . VAL A 1 89 ? -2.178 30.25 5.207 1 98.19 89 VAL A C 1
ATOM 712 O O . VAL A 1 89 ? -2.572 30.438 6.359 1 98.19 89 VAL A O 1
ATOM 715 N N . ASP A 1 90 ? -2.973 30.359 4.172 1 98.31 90 ASP A N 1
ATOM 716 C CA . ASP A 1 90 ? -4.406 30.547 4.371 1 98.31 90 ASP A CA 1
ATOM 717 C C . ASP A 1 90 ? -5.129 29.203 4.453 1 98.31 90 ASP A C 1
ATOM 719 O O . ASP A 1 90 ? -4.504 28.141 4.336 1 98.31 90 ASP A O 1
ATOM 723 N N . LEU A 1 91 ? -6.379 29.266 4.68 1 98 91 LEU A N 1
ATOM 724 C CA . LEU A 1 91 ? -7.164 28.047 4.918 1 98 91 LEU A CA 1
ATOM 725 C C . LEU A 1 91 ? -7.176 27.156 3.682 1 98 91 LEU A C 1
ATOM 727 O O . LEU A 1 91 ? -7.078 25.938 3.795 1 98 91 LEU A O 1
ATOM 731 N N . VAL A 1 92 ? -7.277 27.703 2.557 1 98.06 92 VAL A N 1
ATOM 732 C CA . VAL A 1 92 ? -7.324 26.938 1.314 1 98.06 92 VAL A CA 1
ATOM 733 C C . VAL A 1 92 ? -6.008 26.188 1.117 1 98.06 92 VAL A C 1
ATOM 735 O O . VAL A 1 92 ? -6.004 24.984 0.832 1 98.06 92 VAL A O 1
ATOM 738 N N . GLU A 1 93 ? -4.941 26.859 1.311 1 98.44 93 GLU A N 1
ATOM 739 C CA . GLU A 1 93 ? -3.627 26.234 1.201 1 98.44 93 GLU A CA 1
ATOM 740 C C . GLU A 1 93 ? -3.461 25.125 2.229 1 98.44 93 GLU A C 1
ATOM 742 O O . GLU A 1 93 ? -2.943 24.047 1.909 1 98.44 93 GLU A O 1
ATOM 747 N N . PHE A 1 94 ? -3.885 25.5 3.398 1 97.88 94 PHE A N 1
ATOM 748 C CA . PHE A 1 94 ? -3.77 24.531 4.48 1 97.88 94 PHE A CA 1
ATOM 749 C C . PHE A 1 94 ? -4.551 23.25 4.152 1 97.88 94 PHE A C 1
ATOM 751 O O . PHE A 1 94 ? -4.035 22.141 4.312 1 97.88 94 PHE A O 1
ATOM 758 N N . LYS A 1 95 ? -5.688 23.406 3.66 1 97.69 95 LYS A N 1
ATOM 759 C CA . LYS A 1 95 ? -6.551 22.281 3.312 1 97.69 95 LYS A CA 1
ATOM 760 C C . LYS A 1 95 ? -5.949 21.453 2.176 1 97.69 95 LYS A C 1
ATOM 762 O O . LYS A 1 95 ? -5.879 20.234 2.262 1 97.69 95 LYS A O 1
ATOM 767 N N . GLU A 1 96 ? -5.531 22.094 1.174 1 97.5 96 GLU A N 1
ATOM 768 C CA . GLU A 1 96 ? -5 21.422 -0.007 1 97.5 96 GLU A CA 1
ATOM 769 C C . GLU A 1 96 ? -3.762 20.594 0.339 1 97.5 96 GLU A C 1
ATOM 771 O O . GLU A 1 96 ? -3.641 19.453 -0.079 1 97.5 96 GLU A O 1
ATOM 776 N N . GLU A 1 97 ? -2.92 21.219 1.084 1 96.19 97 GLU A N 1
ATOM 777 C CA . GLU A 1 97 ? -1.681 20.516 1.409 1 96.19 97 GLU A CA 1
ATOM 778 C C . GLU A 1 97 ? -1.933 19.375 2.385 1 96.19 97 GLU A C 1
ATOM 780 O O . GLU A 1 97 ? -1.301 18.312 2.289 1 96.19 97 GLU A O 1
ATOM 785 N N . THR A 1 98 ? -2.799 19.641 3.361 1 95.88 98 THR A N 1
ATOM 786 C CA . THR A 1 98 ? -3.162 18.562 4.285 1 95.88 98 THR A CA 1
ATOM 787 C C . THR A 1 98 ? -3.727 17.375 3.531 1 95.88 98 THR A C 1
ATOM 789 O O . THR A 1 98 ? -3.338 16.234 3.791 1 95.88 98 THR A O 1
ATOM 792 N N . LYS A 1 99 ? -4.59 17.641 2.582 1 96.81 99 LYS A N 1
ATOM 793 C CA . LYS A 1 99 ? -5.156 16.594 1.744 1 96.81 99 LYS A CA 1
ATOM 794 C C . LYS A 1 99 ? -4.059 15.844 0.99 1 96.81 99 LYS A C 1
ATOM 796 O O . LYS A 1 99 ? -4.035 14.609 0.983 1 96.81 99 LYS A O 1
ATOM 801 N N . ARG A 1 100 ? -3.248 16.562 0.412 1 95.62 100 ARG A N 1
ATOM 802 C CA . ARG A 1 100 ? -2.152 15.984 -0.358 1 95.62 100 ARG A CA 1
ATOM 803 C C . ARG A 1 100 ? -1.285 15.086 0.517 1 95.62 100 ARG A C 1
ATOM 805 O O . ARG A 1 100 ? -0.917 13.984 0.11 1 95.62 100 ARG A O 1
ATOM 812 N N . MET A 1 101 ? -0.969 15.555 1.657 1 92.88 101 MET A N 1
ATOM 813 C CA . MET A 1 101 ? -0.117 14.805 2.578 1 92.88 101 MET A CA 1
ATOM 814 C C . MET A 1 101 ? -0.802 13.523 3.035 1 92.88 101 MET A C 1
ATOM 816 O O . MET A 1 101 ? -0.178 12.461 3.074 1 92.88 101 MET A O 1
ATOM 820 N N . MET A 1 102 ? -2.047 13.609 3.35 1 93.88 102 MET A N 1
ATOM 821 C CA . MET A 1 102 ? -2.791 12.43 3.781 1 93.88 102 MET A CA 1
ATOM 822 C C . MET A 1 102 ? -2.846 11.383 2.672 1 93.88 102 MET A C 1
ATOM 824 O O . MET A 1 102 ? -2.65 10.195 2.922 1 93.88 102 MET A O 1
ATOM 828 N N . LEU A 1 103 ? -3.049 11.828 1.463 1 94.75 103 LEU A N 1
ATOM 829 C CA . LEU A 1 103 ? -3.102 10.914 0.326 1 94.75 103 LEU A CA 1
ATOM 830 C C . LEU A 1 103 ? -1.733 10.297 0.066 1 94.75 103 LEU A C 1
ATOM 832 O O . LEU A 1 103 ? -1.639 9.117 -0.282 1 94.75 103 LEU A O 1
ATOM 836 N N . ALA A 1 104 ? -0.707 11.117 0.235 1 92.5 104 ALA A N 1
ATOM 837 C CA . ALA A 1 104 ? 0.65 10.602 0.084 1 92.5 104 ALA A CA 1
ATOM 838 C C . ALA A 1 104 ? 0.937 9.508 1.11 1 92.5 104 ALA A C 1
ATOM 840 O O . ALA A 1 104 ? 1.553 8.484 0.787 1 92.5 104 ALA A O 1
ATOM 841 N N . VAL A 1 105 ? 0.494 9.695 2.35 1 91.25 105 VAL A N 1
ATOM 842 C CA . VAL A 1 105 ? 0.674 8.695 3.396 1 91.25 105 VAL A CA 1
ATOM 843 C C . VAL A 1 105 ? -0.093 7.426 3.037 1 91.25 105 VAL A C 1
ATOM 845 O O . VAL A 1 105 ? 0.441 6.316 3.145 1 91.25 105 VAL A O 1
ATOM 848 N N . ALA A 1 106 ? -1.273 7.531 2.605 1 93.19 106 ALA A N 1
ATOM 849 C CA . ALA A 1 106 ? -2.084 6.383 2.207 1 93.19 106 ALA A CA 1
ATOM 850 C C . ALA A 1 106 ? -1.385 5.566 1.124 1 93.19 106 ALA A C 1
ATOM 852 O O . ALA A 1 106 ? -1.317 4.336 1.211 1 93.19 106 ALA A O 1
ATOM 853 N N . ASN A 1 107 ? -0.883 6.254 0.171 1 91.81 107 ASN A N 1
ATOM 854 C CA . ASN A 1 107 ? -0.217 5.598 -0.95 1 91.81 107 ASN A CA 1
ATOM 855 C C . ASN A 1 107 ? 1.067 4.902 -0.51 1 91.81 107 ASN A C 1
ATOM 857 O O . ASN A 1 107 ? 1.474 3.904 -1.106 1 91.81 107 ASN A O 1
ATOM 861 N N . GLY A 1 108 ? 1.639 5.426 0.501 1 90.69 108 GLY A N 1
ATOM 862 C CA . GLY A 1 108 ? 2.883 4.867 1.005 1 90.69 108 GLY A CA 1
ATOM 863 C C . GLY A 1 108 ? 2.672 3.684 1.934 1 90.69 108 GLY A C 1
ATOM 864 O O . GLY A 1 108 ? 3.619 2.963 2.254 1 90.69 108 GLY A O 1
ATOM 865 N N . MET A 1 109 ? 1.51 3.428 2.402 1 90.62 109 MET A N 1
ATOM 866 C CA . MET A 1 109 ? 1.222 2.385 3.385 1 90.62 109 MET A CA 1
ATOM 867 C C . MET A 1 109 ? 1.624 1.013 2.855 1 90.62 109 MET A C 1
ATOM 869 O O . MET A 1 109 ? 2.035 0.142 3.623 1 90.62 109 MET A O 1
ATOM 873 N N . GLY A 1 110 ? 1.555 0.854 1.582 1 89.5 110 GLY A N 1
ATOM 874 C CA . GLY A 1 110 ? 1.932 -0.414 0.978 1 89.5 110 GLY A CA 1
ATOM 875 C C . GLY A 1 110 ? 3.414 -0.712 1.092 1 89.5 110 GLY A C 1
ATOM 876 O O . GLY A 1 110 ? 3.836 -1.858 0.928 1 89.5 110 GLY A O 1
ATOM 877 N N . PHE A 1 111 ? 4.191 0.247 1.366 1 89.5 111 PHE A N 1
ATOM 878 C CA . PHE A 1 111 ? 5.637 0.083 1.459 1 89.5 111 PHE A CA 1
ATOM 879 C C . PHE A 1 111 ? 6.062 -0.157 2.902 1 89.5 111 PHE A C 1
ATOM 881 O O . PHE A 1 111 ? 7.246 -0.375 3.18 1 89.5 111 PHE A O 1
ATOM 888 N N . LEU A 1 112 ? 5.074 -0.122 3.766 1 86.38 112 LEU A N 1
ATOM 889 C CA . LEU A 1 112 ? 5.363 -0.496 5.145 1 86.38 112 LEU A CA 1
ATOM 890 C C . LEU A 1 112 ? 5.297 -2.01 5.324 1 86.38 112 LEU A C 1
ATOM 892 O O . LEU A 1 112 ? 4.453 -2.674 4.723 1 86.38 112 LEU A O 1
ATOM 896 N N . PRO A 1 113 ? 6.195 -2.51 6.133 1 87.62 113 PRO A N 1
ATOM 897 C CA . PRO A 1 113 ? 6.223 -3.959 6.34 1 87.62 113 PRO A CA 1
ATOM 898 C C . PRO A 1 113 ? 4.977 -4.477 7.051 1 87.62 113 PRO A C 1
ATOM 900 O O . PRO A 1 113 ? 4.508 -3.863 8.016 1 87.62 113 PRO A O 1
ATOM 903 N N . VAL A 1 114 ? 4.395 -5.531 6.559 1 88.12 114 VAL A N 1
ATOM 904 C CA . VAL A 1 114 ? 3.234 -6.195 7.148 1 88.12 114 VAL A CA 1
ATOM 905 C C . VAL A 1 114 ? 3.549 -7.672 7.387 1 88.12 114 VAL A C 1
ATOM 907 O O . VAL A 1 114 ? 4.27 -8.297 6.602 1 88.12 114 VAL A O 1
ATOM 910 N N . GLN A 1 115 ? 3.041 -8.102 8.539 1 87.94 115 GLN A N 1
ATOM 911 C CA . GLN A 1 115 ? 3.203 -9.516 8.828 1 87.94 115 GLN A CA 1
ATOM 912 C C . GLN A 1 115 ? 2.166 -10.359 8.086 1 87.94 115 GLN A C 1
ATOM 914 O O . GLN A 1 115 ? 0.964 -10.102 8.195 1 87.94 115 GLN A O 1
ATOM 919 N N . MET A 1 116 ? 2.688 -11.359 7.348 1 85.88 116 MET A N 1
ATOM 920 C CA . MET A 1 116 ? 1.808 -12.227 6.574 1 85.88 116 MET A CA 1
ATOM 921 C C . MET A 1 116 ? 2.211 -13.688 6.73 1 85.88 116 MET A C 1
ATOM 923 O O . MET A 1 116 ? 3.393 -13.992 6.891 1 85.88 116 MET A O 1
ATOM 927 N N . ILE A 1 117 ? 1.193 -14.516 6.66 1 87 117 ILE A N 1
ATOM 928 C CA . ILE A 1 117 ? 1.447 -15.953 6.617 1 87 117 ILE A CA 1
ATOM 929 C C . ILE A 1 117 ? 1.634 -16.406 5.168 1 87 117 ILE A C 1
ATOM 931 O O . ILE A 1 117 ? 0.762 -16.172 4.328 1 87 117 ILE A O 1
ATOM 935 N N . LEU A 1 118 ? 2.824 -16.984 4.902 1 88.38 118 LEU A N 1
ATOM 936 C CA . LEU A 1 118 ? 3.127 -17.391 3.537 1 88.38 118 LEU A CA 1
ATOM 937 C C . LEU A 1 118 ? 3.412 -18.891 3.471 1 88.38 118 LEU A C 1
ATOM 939 O O . LEU A 1 118 ? 4.039 -19.453 4.375 1 88.38 118 LEU A O 1
ATOM 943 N N . GLU A 1 119 ? 2.92 -19.453 2.445 1 86.62 119 GLU A N 1
ATOM 944 C CA . GLU A 1 119 ? 3.328 -20.828 2.174 1 86.62 119 GLU A CA 1
ATOM 945 C C . GLU A 1 119 ? 4.801 -20.906 1.779 1 86.62 119 GLU A C 1
ATOM 947 O O . GLU A 1 119 ? 5.309 -20.016 1.088 1 86.62 119 GLU A O 1
ATOM 952 N N . GLU A 1 120 ? 5.449 -21.969 2.127 1 85.94 120 GLU A N 1
ATOM 953 C CA . GLU A 1 120 ? 6.887 -22.109 1.938 1 85.94 120 GLU A CA 1
ATOM 954 C C . GLU A 1 120 ? 7.258 -22.094 0.457 1 85.94 120 GLU A C 1
ATOM 956 O O . GLU A 1 120 ? 8.312 -21.578 0.082 1 85.94 120 GLU A O 1
ATOM 961 N N . ASP A 1 121 ? 6.426 -22.531 -0.398 1 87.31 121 ASP A N 1
ATOM 962 C CA . ASP A 1 121 ? 6.785 -22.625 -1.809 1 87.31 121 ASP A CA 1
ATOM 963 C C . ASP A 1 121 ? 6.09 -21.547 -2.633 1 87.31 121 ASP A C 1
ATOM 965 O O . ASP A 1 121 ? 6.102 -21.594 -3.865 1 87.31 121 ASP A O 1
ATOM 969 N N . SER A 1 122 ? 5.633 -20.578 -1.942 1 90 122 SER A N 1
ATOM 970 C CA . SER A 1 122 ? 4.938 -19.516 -2.654 1 90 122 SER A CA 1
ATOM 971 C C . SER A 1 122 ? 5.922 -18.547 -3.289 1 90 122 SER A C 1
ATOM 973 O O . SER A 1 122 ? 7.078 -18.453 -2.871 1 90 122 SER A O 1
ATOM 975 N N . PHE A 1 123 ? 5.449 -17.875 -4.312 1 93.19 123 PHE A N 1
ATOM 976 C CA . PHE A 1 123 ? 6.277 -16.859 -4.953 1 93.19 123 PHE A CA 1
ATOM 977 C C . PHE A 1 123 ? 6.57 -15.711 -3.988 1 93.19 123 PHE A C 1
ATOM 979 O O . PHE A 1 123 ? 7.656 -15.125 -4.023 1 93.19 123 PHE A O 1
ATOM 986 N N . LEU A 1 124 ? 5.656 -15.438 -3.102 1 93 124 LEU 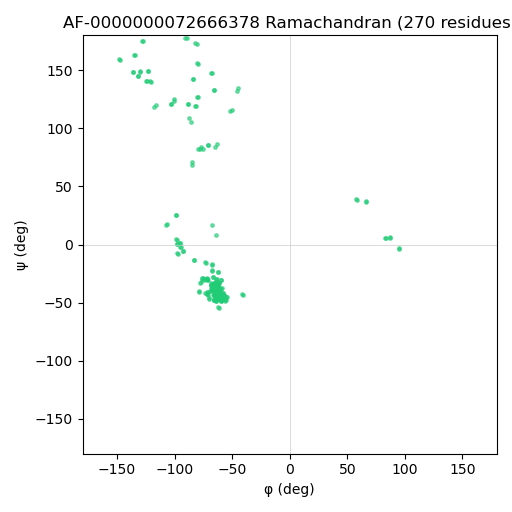A N 1
ATOM 987 C CA . LEU A 1 124 ? 5.867 -14.391 -2.104 1 93 124 LEU A CA 1
ATOM 988 C C . LEU A 1 124 ? 6.988 -14.773 -1.142 1 93 124 LEU A C 1
ATOM 990 O O . LEU A 1 124 ? 7.801 -13.93 -0.759 1 93 124 LEU A O 1
ATOM 994 N N . LYS A 1 125 ? 6.953 -15.992 -0.744 1 93.06 125 LYS A N 1
ATOM 995 C CA . LYS A 1 125 ? 8.023 -16.469 0.117 1 93.06 125 LYS A CA 1
ATOM 996 C C . LYS A 1 125 ? 9.383 -16.359 -0.581 1 93.06 125 LYS A C 1
ATOM 998 O O . LYS A 1 125 ? 10.383 -16.016 0.05 1 93.06 125 LYS A O 1
ATOM 1003 N N . LYS A 1 126 ? 9.414 -16.625 -1.847 1 94.44 126 LYS A N 1
ATOM 1004 C CA . LYS A 1 126 ? 10.648 -16.5 -2.619 1 94.44 126 LYS A CA 1
ATOM 1005 C C . LYS A 1 126 ? 11.117 -15.047 -2.67 1 94.44 126 LYS A C 1
ATOM 1007 O O . LYS A 1 126 ? 12.312 -14.773 -2.594 1 94.44 126 LYS A O 1
ATOM 1012 N N . ALA A 1 127 ? 10.18 -14.227 -2.854 1 94.81 127 ALA A N 1
ATOM 1013 C CA . ALA A 1 127 ? 10.5 -12.797 -2.861 1 94.81 127 ALA A CA 1
ATOM 1014 C C . ALA A 1 127 ? 11.141 -12.375 -1.544 1 94.81 127 ALA A C 1
ATOM 1016 O O . ALA A 1 127 ? 12.141 -11.648 -1.538 1 94.81 127 ALA A O 1
ATOM 1017 N N . VAL A 1 128 ? 10.57 -12.812 -0.441 1 94.69 128 VAL A N 1
ATOM 1018 C CA . VAL A 1 128 ? 11.078 -12.484 0.888 1 94.69 128 VAL A CA 1
ATOM 1019 C C . VAL A 1 128 ? 12.484 -13.062 1.058 1 94.69 128 VAL A C 1
ATOM 1021 O O . VAL A 1 128 ? 13.383 -12.375 1.548 1 94.69 128 VAL A O 1
ATOM 1024 N N . ASP A 1 129 ? 12.625 -14.266 0.666 1 94.44 129 ASP A N 1
ATOM 1025 C CA . ASP A 1 129 ? 13.914 -14.945 0.802 1 94.44 129 ASP A CA 1
ATOM 1026 C C . ASP A 1 129 ? 14.992 -14.234 -0.015 1 94.44 129 ASP A C 1
ATOM 1028 O O . ASP A 1 129 ? 16.141 -14.125 0.426 1 94.44 129 ASP A O 1
ATOM 1032 N N . ARG A 1 130 ? 14.617 -13.844 -1.125 1 92.31 130 ARG A N 1
ATOM 1033 C CA . ARG A 1 130 ? 15.562 -13.148 -1.993 1 92.31 130 ARG A CA 1
ATOM 1034 C C . ARG A 1 130 ? 15.984 -11.812 -1.385 1 92.31 130 ARG A C 1
ATOM 1036 O O . ARG A 1 130 ? 17.156 -11.438 -1.45 1 92.31 130 ARG A O 1
ATOM 1043 N N . GLU A 1 131 ? 14.992 -11.062 -0.802 1 90.19 131 GLU A N 1
ATOM 1044 C CA . GLU A 1 131 ? 15.281 -9.773 -0.171 1 90.19 131 GLU A CA 1
ATOM 1045 C C . GLU A 1 131 ? 16.203 -9.945 1.033 1 90.19 131 GLU A C 1
ATOM 1047 O O . GLU A 1 131 ? 17.078 -9.117 1.27 1 90.19 131 GLU A O 1
ATOM 1052 N N . SER A 1 132 ? 15.953 -10.992 1.737 1 86.81 132 SER A N 1
ATOM 1053 C CA . SER A 1 132 ? 16.75 -11.273 2.922 1 86.81 132 SER A CA 1
ATOM 1054 C C . SER A 1 132 ? 18.203 -11.57 2.545 1 86.81 132 SER A C 1
ATOM 1056 O O . SER A 1 132 ? 19.125 -11.258 3.303 1 86.81 132 SER A O 1
ATOM 1058 N N . THR A 1 133 ? 18.344 -12.188 1.409 1 81.62 133 THR A N 1
ATOM 1059 C CA . THR A 1 133 ? 19.688 -12.508 0.934 1 81.62 133 THR A CA 1
ATOM 1060 C C . THR A 1 133 ? 20.406 -11.25 0.459 1 81.62 133 THR A C 1
ATOM 1062 O O . THR A 1 133 ? 21.625 -11.141 0.597 1 81.62 133 THR A O 1
ATOM 1065 N N . ARG A 1 134 ? 19.688 -10.352 0.006 1 73.5 134 ARG A N 1
ATOM 1066 C CA . ARG A 1 134 ? 20.281 -9.102 -0.466 1 73.5 134 ARG A CA 1
ATOM 1067 C C . ARG A 1 134 ? 20.75 -8.25 0.702 1 73.5 134 ARG A C 1
ATOM 1069 O O . ARG A 1 134 ? 21.781 -7.582 0.612 1 73.5 134 ARG A O 1
ATOM 1076 N N . VAL A 1 135 ? 19.953 -8.172 1.78 1 65.69 135 VAL A N 1
ATOM 1077 C CA . VAL A 1 135 ? 20.297 -7.324 2.918 1 65.69 135 VAL A CA 1
ATOM 1078 C C . VAL A 1 135 ? 21.453 -7.949 3.695 1 65.69 135 VAL A C 1
ATOM 1080 O O . VAL A 1 135 ? 22.188 -7.25 4.414 1 65.69 135 VAL A O 1
ATOM 1083 N N . ALA A 1 136 ? 21.531 -9.203 3.656 1 59.62 136 ALA A N 1
ATOM 1084 C CA . ALA A 1 136 ? 22.625 -9.914 4.32 1 59.62 136 ALA A CA 1
ATOM 1085 C C . ALA A 1 136 ? 23.938 -9.758 3.551 1 59.62 136 ALA A C 1
ATOM 1087 O O . ALA A 1 136 ? 25.016 -10.031 4.082 1 59.62 136 ALA A O 1
ATOM 1088 N N . VAL A 1 137 ? 24.016 -9.344 2.348 1 45.25 137 VAL A N 1
ATOM 1089 C CA . VAL A 1 137 ? 25.281 -9.133 1.651 1 45.25 137 VAL A CA 1
ATOM 1090 C C . VAL A 1 137 ? 25.641 -7.652 1.663 1 45.25 137 VAL A C 1
ATOM 1092 O O . VAL A 1 137 ? 24.797 -6.797 1.42 1 45.25 137 VAL A O 1
ATOM 1095 N N . MET B 1 1 ? 4.152 -23.469 6.227 1 79.19 1 MET B N 1
ATOM 1096 C CA . MET B 1 1 ? 3.668 -22.109 6.418 1 79.19 1 MET B CA 1
ATOM 1097 C C . MET B 1 1 ? 4.551 -21.344 7.406 1 79.19 1 MET B C 1
ATOM 1099 O O . MET B 1 1 ? 5.102 -21.938 8.336 1 79.19 1 MET B O 1
ATOM 1103 N N . SER B 1 2 ? 4.91 -20.188 6.949 1 85.62 2 SER B N 1
ATOM 1104 C CA . SER B 1 2 ? 5.73 -19.359 7.824 1 85.62 2 SER B CA 1
ATOM 1105 C C . SER B 1 2 ? 5.191 -17.938 7.906 1 85.62 2 SER B C 1
ATOM 1107 O O . SER B 1 2 ? 4.523 -17.469 6.98 1 85.62 2 SER B O 1
ATOM 1109 N N . VAL B 1 3 ? 5.332 -17.375 9.086 1 89 3 VAL B N 1
ATOM 1110 C CA . VAL B 1 3 ? 4.996 -15.969 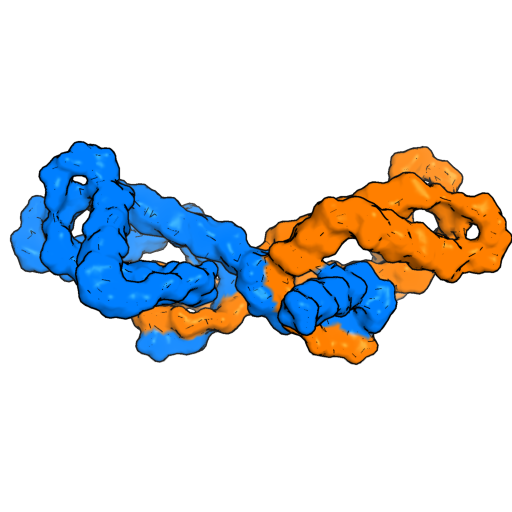9.258 1 89 3 VAL B CA 1
ATOM 1111 C C . VAL B 1 3 ? 6.164 -15.102 8.789 1 89 3 VAL B C 1
ATOM 1113 O O . VAL B 1 3 ? 7.297 -15.266 9.242 1 89 3 VAL B O 1
ATOM 1116 N N . GLU B 1 4 ? 5.859 -14.266 7.762 1 90.38 4 GLU B N 1
ATOM 1117 C CA . GLU B 1 4 ? 6.891 -13.414 7.172 1 90.38 4 GLU B CA 1
ATOM 1118 C C . GLU B 1 4 ? 6.488 -11.945 7.227 1 90.38 4 GLU B C 1
ATOM 1120 O O . GLU B 1 4 ? 5.301 -11.625 7.32 1 90.38 4 GLU B O 1
ATOM 1125 N N . VAL B 1 5 ? 7.508 -11.078 7.336 1 90.38 5 VAL B N 1
ATOM 1126 C CA . VAL B 1 5 ? 7.293 -9.641 7.207 1 90.38 5 VAL B CA 1
ATOM 1127 C C . VAL B 1 5 ? 7.703 -9.188 5.809 1 90.38 5 VAL B C 1
ATOM 1129 O O . VAL B 1 5 ? 8.805 -9.484 5.344 1 90.38 5 VAL B O 1
ATOM 1132 N N . LEU B 1 6 ? 6.758 -8.531 5.121 1 91 6 LEU B N 1
ATOM 1133 C CA . LEU B 1 6 ? 7.09 -8.039 3.789 1 91 6 LEU B CA 1
ATOM 1134 C C . LEU B 1 6 ? 6.328 -6.754 3.482 1 91 6 LEU B C 1
ATOM 1136 O O . LEU B 1 6 ? 5.352 -6.43 4.16 1 91 6 LEU B O 1
ATOM 1140 N N . ASP B 1 7 ? 6.844 -6 2.518 1 92.5 7 ASP B N 1
ATOM 1141 C CA . ASP B 1 7 ? 6.176 -4.816 1.986 1 92.5 7 ASP B CA 1
ATOM 1142 C C . ASP B 1 7 ? 6.09 -4.871 0.462 1 92.5 7 ASP B C 1
ATOM 1144 O O . ASP B 1 7 ? 6.551 -5.832 -0.156 1 92.5 7 ASP B O 1
ATOM 1148 N N . ALA B 1 8 ? 5.449 -3.938 -0.074 1 94.56 8 ALA B N 1
ATOM 1149 C CA . ALA B 1 8 ? 5.227 -3.916 -1.518 1 94.56 8 ALA B CA 1
ATOM 1150 C C . ALA B 1 8 ? 6.547 -3.834 -2.275 1 94.56 8 ALA B C 1
ATOM 1152 O O . ALA B 1 8 ? 6.688 -4.414 -3.355 1 94.56 8 ALA B O 1
ATOM 1153 N N . ALA B 1 9 ? 7.473 -3.129 -1.742 1 94.94 9 ALA B N 1
ATOM 1154 C CA . ALA B 1 9 ? 8.758 -2.971 -2.41 1 94.94 9 ALA B CA 1
ATOM 1155 C C . ALA B 1 9 ? 9.445 -4.32 -2.611 1 94.94 9 ALA B C 1
ATOM 1157 O O . ALA B 1 9 ? 10.055 -4.566 -3.656 1 94.94 9 ALA B O 1
ATOM 1158 N N . THR B 1 10 ? 9.344 -5.109 -1.605 1 95.19 10 THR B N 1
ATOM 1159 C CA . THR B 1 10 ? 9.906 -6.453 -1.696 1 95.19 10 THR B CA 1
ATOM 1160 C C . THR B 1 10 ? 9.352 -7.188 -2.914 1 95.19 10 THR B C 1
ATOM 1162 O O . THR B 1 10 ? 10.109 -7.805 -3.668 1 95.19 10 THR B O 1
ATOM 1165 N N . ILE B 1 11 ? 8.094 -7.125 -3.143 1 96.12 11 ILE B N 1
ATOM 1166 C CA . ILE B 1 11 ? 7.422 -7.824 -4.234 1 96.12 11 ILE B CA 1
ATOM 1167 C C . ILE B 1 11 ? 7.809 -7.191 -5.566 1 96.12 11 ILE B C 1
ATOM 1169 O O . ILE B 1 11 ? 8.172 -7.895 -6.512 1 96.12 11 ILE B O 1
ATOM 1173 N N . PHE B 1 12 ? 7.773 -5.918 -5.641 1 96.94 12 PHE B N 1
ATOM 1174 C CA . PHE B 1 12 ? 8.133 -5.211 -6.863 1 96.94 12 PHE B CA 1
ATOM 1175 C C . PHE B 1 12 ? 9.562 -5.531 -7.277 1 96.94 12 PHE B C 1
ATOM 1177 O O . PHE B 1 12 ? 9.828 -5.809 -8.445 1 96.94 12 PHE B O 1
ATOM 1184 N N . ASN B 1 13 ? 10.406 -5.426 -6.273 1 96.69 13 ASN B N 1
ATOM 1185 C CA . ASN B 1 13 ? 11.812 -5.688 -6.555 1 96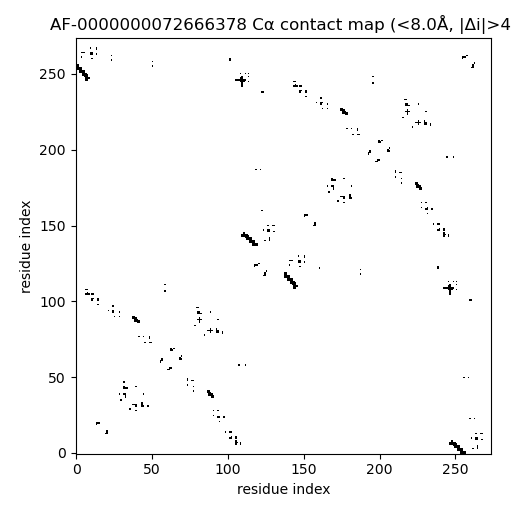.69 13 ASN B CA 1
ATOM 1186 C C . ASN B 1 13 ? 12.016 -7.09 -7.125 1 96.69 13 ASN B C 1
ATOM 1188 O O . ASN B 1 13 ? 12.812 -7.277 -8.047 1 96.69 13 ASN B O 1
ATOM 1192 N N . PHE B 1 14 ? 11.375 -8.031 -6.617 1 97.31 14 PHE B N 1
ATOM 1193 C CA . PHE B 1 14 ? 11.477 -9.414 -7.082 1 97.31 14 PHE B CA 1
ATOM 1194 C C . PHE B 1 14 ? 10.977 -9.539 -8.516 1 97.31 14 PHE B C 1
ATOM 1196 O O . PHE B 1 14 ? 11.641 -10.133 -9.367 1 97.31 14 PHE B O 1
ATOM 1203 N N . VAL B 1 15 ? 9.82 -8.984 -8.805 1 97.31 15 VAL B N 1
ATOM 1204 C CA . VAL B 1 15 ? 9.211 -9.086 -10.125 1 97.31 15 VAL B CA 1
ATOM 1205 C C . VAL B 1 15 ? 10.07 -8.336 -11.141 1 97.31 15 VAL B C 1
ATOM 1207 O O . VAL B 1 15 ? 10.203 -8.766 -12.289 1 97.31 15 VAL B O 1
ATOM 1210 N N . ASP B 1 16 ? 10.688 -7.262 -10.719 1 96.81 16 ASP B N 1
ATOM 1211 C CA . ASP B 1 16 ? 11.492 -6.43 -11.602 1 96.81 16 ASP B CA 1
ATOM 1212 C C . ASP B 1 16 ? 12.836 -7.094 -11.914 1 96.81 16 ASP B C 1
ATOM 1214 O O . ASP B 1 16 ? 13.484 -6.754 -12.898 1 96.81 16 ASP B O 1
ATOM 1218 N N . ASP B 1 17 ? 13.273 -7.863 -10.984 1 96.5 17 ASP B N 1
ATOM 1219 C CA . ASP B 1 17 ? 14.43 -8.695 -11.305 1 96.5 17 ASP B CA 1
ATOM 1220 C C . ASP B 1 17 ? 14.055 -9.812 -12.281 1 96.5 17 ASP B C 1
ATOM 1222 O O . ASP B 1 17 ? 13.797 -10.945 -11.867 1 96.5 17 ASP B O 1
ATOM 1226 N N . GLU B 1 18 ? 14.078 -9.523 -13.461 1 95.94 18 GLU B N 1
ATOM 1227 C CA . GLU B 1 18 ? 13.539 -10.375 -14.508 1 95.94 18 GLU B CA 1
ATOM 1228 C C . GLU B 1 18 ? 14.188 -11.758 -14.492 1 95.94 18 GLU B C 1
ATOM 1230 O O . GLU B 1 18 ? 13.508 -12.773 -14.672 1 95.94 18 GLU B O 1
ATOM 1235 N N . GLU B 1 19 ? 15.445 -11.781 -14.344 1 96.88 19 GLU B N 1
ATOM 1236 C CA . GLU B 1 19 ? 16.156 -13.047 -14.352 1 96.88 19 GLU B CA 1
ATOM 1237 C C . GLU B 1 19 ? 15.703 -13.945 -13.203 1 96.88 19 GLU B C 1
ATOM 1239 O O . GLU B 1 19 ? 15.336 -15.102 -13.422 1 96.88 19 GLU B O 1
ATOM 1244 N N . ALA B 1 20 ? 15.773 -13.398 -12.016 1 95.88 20 ALA B N 1
ATOM 1245 C CA . ALA B 1 20 ? 15.375 -14.172 -10.836 1 95.88 20 ALA B CA 1
ATOM 1246 C C . ALA B 1 20 ? 13.914 -14.609 -10.938 1 95.88 20 ALA B C 1
ATOM 1248 O O . ALA B 1 20 ? 13.578 -15.742 -10.602 1 95.88 20 ALA B O 1
ATOM 1249 N N . PHE B 1 21 ? 13.07 -13.727 -11.367 1 97.81 21 PHE B N 1
ATOM 1250 C CA . PHE B 1 21 ? 11.648 -14.016 -11.492 1 97.81 21 PHE B CA 1
ATOM 1251 C C . PHE B 1 21 ? 11.414 -15.125 -12.523 1 97.81 21 PHE B C 1
ATOM 1253 O O . PHE B 1 21 ? 10.68 -16.078 -12.258 1 97.81 21 PHE B O 1
ATOM 1260 N N . GLU B 1 22 ? 12.094 -15.023 -13.617 1 97.38 22 GLU B N 1
ATOM 1261 C CA . GLU B 1 22 ? 11.938 -16.016 -14.672 1 97.38 22 GLU B CA 1
ATOM 1262 C C . GLU B 1 22 ? 12.391 -17.391 -14.195 1 97.38 22 GLU B C 1
ATOM 1264 O O . GLU B 1 22 ? 11.742 -18.406 -14.492 1 97.38 22 GLU B O 1
ATOM 1269 N N . ILE B 1 23 ? 13.445 -17.453 -13.555 1 97.5 23 ILE B N 1
ATOM 1270 C CA . ILE B 1 23 ? 13.969 -18.703 -13.047 1 97.5 23 ILE B CA 1
ATOM 1271 C C . ILE B 1 23 ? 12.961 -19.344 -12.078 1 97.5 23 ILE B C 1
ATOM 1273 O O . ILE B 1 23 ? 12.664 -20.531 -12.172 1 97.5 23 ILE B O 1
ATOM 1277 N N . SER B 1 24 ? 12.422 -18.516 -11.172 1 97.06 24 SER B N 1
ATOM 1278 C CA . SER B 1 24 ? 11.461 -18.984 -10.188 1 97.06 24 SER B CA 1
ATOM 1279 C C . SER B 1 24 ? 10.195 -19.516 -10.867 1 97.06 24 SER B C 1
ATOM 1281 O O . SER B 1 24 ? 9.672 -20.562 -10.5 1 97.06 24 SER B O 1
ATOM 1283 N N . VAL B 1 25 ? 9.727 -18.812 -11.828 1 97.44 25 VAL B N 1
ATOM 1284 C CA . VAL B 1 25 ? 8.516 -19.172 -12.555 1 97.44 25 VAL B CA 1
ATOM 1285 C C . VAL B 1 25 ? 8.75 -20.469 -13.328 1 97.44 25 VAL B C 1
ATOM 1287 O O . VAL B 1 25 ? 7.918 -21.375 -13.289 1 97.44 25 VAL B O 1
ATOM 1290 N N . SER B 1 26 ? 9.844 -20.531 -14.016 1 97.81 26 SER B N 1
ATOM 1291 C CA . SER B 1 26 ? 10.172 -21.719 -14.797 1 97.81 26 SER B CA 1
ATOM 1292 C C . SER B 1 26 ? 10.305 -22.953 -13.906 1 97.81 26 SER B C 1
ATOM 1294 O O . SER B 1 26 ? 9.82 -24.031 -14.258 1 97.81 26 SER B O 1
ATOM 1296 N N . ASP B 1 27 ? 10.984 -22.75 -12.82 1 97.12 27 ASP B N 1
ATOM 1297 C CA . ASP B 1 27 ? 11.148 -23.859 -11.875 1 97.12 27 ASP B CA 1
ATOM 1298 C C . ASP B 1 27 ? 9.789 -24.344 -11.367 1 97.12 27 ASP B C 1
ATOM 1300 O O . ASP B 1 27 ? 9.547 -25.562 -11.312 1 97.12 27 ASP B O 1
ATOM 1304 N N . ARG B 1 28 ? 8.938 -23.484 -11 1 96.19 28 ARG B N 1
ATOM 1305 C CA . ARG B 1 28 ? 7.617 -23.844 -10.5 1 96.19 28 ARG B CA 1
ATOM 1306 C C . ARG B 1 28 ? 6.789 -24.531 -11.578 1 96.19 28 ARG B C 1
ATOM 1308 O O . ARG B 1 28 ? 6.125 -25.531 -11.32 1 96.19 28 ARG B O 1
ATOM 1315 N N . PHE B 1 29 ? 6.844 -23.953 -12.773 1 97.38 29 PHE B N 1
ATOM 1316 C CA . PHE B 1 29 ? 6.145 -24.547 -13.914 1 97.38 29 PHE B CA 1
ATOM 1317 C C . PHE B 1 29 ? 6.574 -25.984 -14.133 1 97.38 29 PHE B C 1
ATOM 1319 O O . PHE B 1 29 ? 5.73 -26.875 -14.281 1 97.38 29 PHE B O 1
ATOM 1326 N N . ALA B 1 30 ? 7.855 -26.188 -14.133 1 97.38 30 ALA B N 1
ATOM 1327 C CA . ALA B 1 30 ? 8.414 -27.516 -14.336 1 97.38 30 ALA B CA 1
ATOM 1328 C C . ALA B 1 30 ? 7.965 -28.484 -13.234 1 97.38 30 ALA B C 1
ATOM 1330 O O . ALA B 1 30 ? 7.68 -29.641 -13.5 1 97.38 30 ALA B O 1
ATOM 1331 N N . HIS B 1 31 ? 7.875 -27.969 -12.008 1 95.62 31 HIS B N 1
ATOM 1332 C CA . HIS B 1 31 ? 7.453 -28.781 -10.875 1 95.62 31 HIS B CA 1
ATOM 1333 C C . HIS B 1 31 ? 5.988 -29.172 -10.992 1 95.62 31 HIS B C 1
ATOM 1335 O O . HIS B 1 31 ? 5.609 -30.297 -10.641 1 95.62 31 HIS B O 1
ATOM 1341 N N . LEU B 1 32 ? 5.203 -28.312 -11.531 1 95.94 32 LEU B N 1
ATOM 1342 C CA . LEU B 1 32 ? 3.771 -28.562 -11.68 1 95.94 32 LEU B CA 1
ATOM 1343 C C . LEU B 1 32 ? 3.504 -29.5 -12.859 1 95.94 32 LEU B C 1
ATOM 1345 O O . LEU B 1 32 ? 2.537 -30.266 -12.844 1 95.94 32 LEU B O 1
ATOM 1349 N N . ASP B 1 33 ? 4.355 -29.375 -13.891 1 97.81 33 ASP B N 1
ATOM 1350 C CA . ASP B 1 33 ? 4.207 -30.172 -15.094 1 97.81 33 ASP B CA 1
ATOM 1351 C C . ASP B 1 33 ? 4.68 -31.609 -14.852 1 97.81 33 ASP B C 1
ATOM 1353 O O . ASP B 1 33 ? 5.723 -32.031 -15.367 1 97.81 33 ASP B O 1
ATOM 1357 N N . THR B 1 34 ? 3.852 -32.406 -14.297 1 96.44 34 THR B N 1
ATOM 1358 C CA . THR B 1 34 ? 4.238 -33.75 -13.836 1 96.44 34 THR B CA 1
ATOM 1359 C C . THR B 1 34 ? 4.395 -34.688 -15.016 1 96.4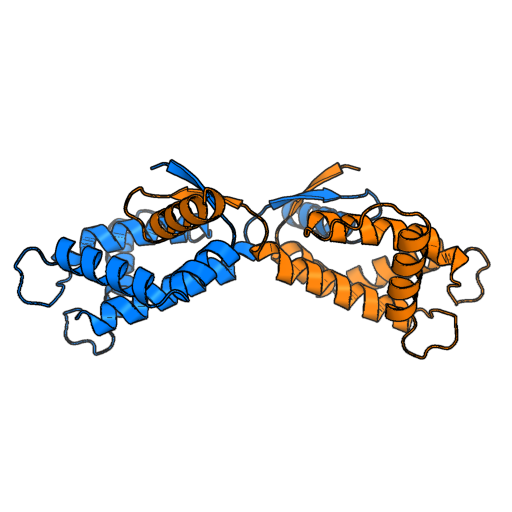4 34 THR B C 1
ATOM 1361 O O . THR B 1 34 ? 5.16 -35.656 -14.945 1 96.44 34 THR B O 1
ATOM 1364 N N . ASN B 1 35 ? 3.654 -34.531 -16.141 1 97.19 35 ASN B N 1
ATOM 1365 C CA . ASN B 1 35 ? 3.785 -35.438 -17.297 1 97.19 35 ASN B CA 1
ATOM 1366 C C . ASN B 1 35 ? 4.789 -34.906 -18.312 1 97.19 35 ASN B C 1
ATOM 1368 O O . ASN B 1 35 ? 4.996 -35.5 -19.359 1 97.19 35 ASN B O 1
ATOM 1372 N N . HIS B 1 36 ? 5.359 -33.688 -18.156 1 97.31 36 HIS B N 1
ATOM 1373 C CA . HIS B 1 36 ? 6.477 -33.094 -18.875 1 97.31 36 HIS B CA 1
ATOM 1374 C C . HIS B 1 36 ? 6.117 -32.844 -20.344 1 97.31 36 HIS B C 1
ATOM 1376 O O . HIS B 1 36 ? 6.934 -33.094 -21.234 1 97.31 36 HIS B O 1
ATOM 1382 N N . ASP B 1 37 ? 4.863 -32.438 -20.625 1 97.62 37 ASP B N 1
ATOM 1383 C CA . ASP B 1 37 ? 4.465 -32.188 -22.016 1 97.62 37 ASP B CA 1
ATOM 1384 C C . ASP B 1 37 ? 4.555 -30.688 -22.328 1 97.62 37 ASP B C 1
ATOM 1386 O O . ASP B 1 37 ? 4.223 -30.266 -23.438 1 97.62 37 ASP B O 1
ATOM 1390 N N . GLY B 1 38 ? 4.945 -29.891 -21.406 1 97.5 38 GLY B N 1
ATOM 1391 C CA . GLY B 1 38 ? 5.16 -28.469 -21.625 1 97.5 38 GLY B CA 1
ATOM 1392 C C . GLY B 1 38 ? 3.9 -27.641 -21.438 1 97.5 38 GLY B C 1
ATOM 1393 O O . GLY B 1 38 ? 3.889 -26.438 -21.75 1 97.5 38 GLY B O 1
ATOM 1394 N N . LEU B 1 39 ? 2.852 -28.281 -21 1 98.06 39 LEU B N 1
ATOM 1395 C CA . LEU B 1 39 ? 1.576 -27.625 -20.719 1 98.06 39 LEU B CA 1
ATOM 1396 C C . LEU B 1 39 ? 1.068 -28.016 -19.328 1 98.06 39 LEU B C 1
ATOM 1398 O O . LEU B 1 39 ? 1.36 -29.094 -18.828 1 98.06 39 LEU B O 1
ATOM 1402 N N . LEU B 1 40 ? 0.346 -27.062 -18.703 1 98.19 40 LEU B N 1
ATOM 1403 C CA . LEU B 1 40 ? -0.282 -27.375 -17.422 1 98.19 40 LEU B CA 1
ATOM 1404 C C . LEU B 1 40 ? -1.777 -27.625 -17.594 1 98.19 40 LEU B C 1
ATOM 1406 O O . LEU B 1 40 ? -2.496 -26.75 -18.109 1 98.19 40 LEU B O 1
ATOM 1410 N N . SER B 1 41 ? -2.148 -28.828 -17.188 1 97.25 41 SER B N 1
ATOM 1411 C CA . SER B 1 41 ? -3.574 -29.125 -17.141 1 97.25 41 SER B CA 1
ATOM 1412 C C . SER B 1 41 ? -4.203 -28.594 -15.852 1 97.25 41 SER B C 1
ATOM 1414 O O . SER B 1 41 ? -3.498 -28.141 -14.953 1 97.25 41 SER B O 1
ATOM 1416 N N . TYR B 1 42 ? -5.516 -28.719 -15.812 1 95.12 42 TYR B N 1
ATOM 1417 C CA . TYR B 1 42 ? -6.234 -28.312 -14.609 1 95.12 42 TYR B CA 1
ATOM 1418 C C . TYR B 1 42 ? -5.758 -29.094 -13.398 1 95.12 42 TYR B C 1
ATOM 1420 O O . TYR B 1 42 ? -5.516 -28.531 -12.336 1 95.12 42 TYR B O 1
ATOM 1428 N N . VAL B 1 43 ? -5.613 -30.359 -13.594 1 94.81 43 VAL B N 1
ATOM 1429 C CA . VAL B 1 43 ? -5.223 -31.25 -12.5 1 94.81 43 VAL B CA 1
ATOM 1430 C C . VAL B 1 43 ? -3.811 -30.906 -12.039 1 94.81 43 VAL B C 1
ATOM 1432 O O . VAL B 1 43 ? -3.543 -30.844 -10.836 1 94.81 43 VAL B O 1
ATOM 1435 N N . GLU B 1 44 ? -2.871 -30.594 -12.93 1 96.56 44 GLU B N 1
ATOM 1436 C CA . GLU B 1 44 ? -1.498 -30.234 -12.586 1 96.56 44 GLU B CA 1
ATOM 1437 C C . GLU B 1 44 ? -1.44 -28.891 -11.859 1 96.56 44 GLU B C 1
ATOM 1439 O O . GLU B 1 44 ? -0.535 -28.656 -11.055 1 96.56 44 GLU B O 1
ATOM 1444 N N . MET B 1 45 ? -2.461 -28.078 -12.055 1 94.94 45 MET B N 1
ATOM 1445 C CA . MET B 1 45 ? -2.461 -26.734 -11.492 1 94.94 45 MET B CA 1
ATOM 1446 C C . MET B 1 45 ? -3.232 -26.703 -10.18 1 94.94 45 MET B C 1
ATOM 1448 O O . MET B 1 45 ? -3.209 -25.688 -9.469 1 94.94 45 MET B O 1
ATOM 1452 N N . LEU B 1 46 ? -3.861 -27.734 -9.867 1 89.94 46 LEU B N 1
ATOM 1453 C CA . LEU B 1 46 ? -4.789 -27.719 -8.742 1 89.94 46 LEU B CA 1
ATOM 1454 C C . LEU B 1 46 ? -4.086 -27.281 -7.461 1 89.94 46 LEU B C 1
ATOM 1456 O O . LEU B 1 46 ? -4.613 -26.453 -6.711 1 89.94 46 LEU B O 1
ATOM 1460 N N . LYS B 1 47 ? -2.936 -27.844 -7.227 1 83.69 47 LYS B N 1
ATOM 1461 C CA . LYS B 1 47 ? -2.184 -27.484 -6.031 1 83.69 47 LYS B CA 1
ATOM 1462 C C . LYS B 1 47 ? -1.855 -25.984 -6.027 1 83.69 47 LYS B C 1
ATOM 1464 O O . LYS B 1 47 ? -1.914 -25.344 -4.98 1 83.69 47 LYS B O 1
ATOM 1469 N N . GLU B 1 48 ? -1.446 -25.469 -7.121 1 88.38 48 GLU B N 1
ATOM 1470 C CA . GLU B 1 48 ? -1.142 -24.047 -7.262 1 88.38 48 GLU B CA 1
ATOM 1471 C C . GLU B 1 48 ? -2.381 -23.203 -7.02 1 88.38 48 GLU B C 1
ATOM 1473 O O . GLU B 1 48 ? -2.312 -22.172 -6.328 1 88.38 48 GLU B O 1
ATOM 1478 N N . LEU B 1 49 ? -3.463 -23.609 -7.516 1 86.5 49 LEU B N 1
ATOM 1479 C CA . LEU B 1 49 ? -4.723 -22.891 -7.371 1 86.5 49 LEU B CA 1
ATOM 1480 C C . LEU B 1 49 ? -5.16 -22.828 -5.91 1 86.5 49 LEU B C 1
ATOM 1482 O O . LEU B 1 49 ? -5.668 -21.812 -5.445 1 86.5 49 LEU B O 1
ATOM 1486 N N . GLN B 1 50 ? -4.879 -23.859 -5.234 1 80.44 50 GLN B N 1
ATOM 1487 C CA . GLN B 1 50 ? -5.191 -23.922 -3.811 1 80.44 50 GLN B CA 1
ATOM 1488 C C . GLN B 1 50 ? -4.352 -22.922 -3.016 1 80.44 50 GLN B C 1
ATOM 1490 O O . GLN B 1 50 ? -4.855 -22.281 -2.096 1 80.44 50 GLN B O 1
ATOM 1495 N N . CYS B 1 51 ? -3.115 -22.797 -3.402 1 76.31 51 CYS B N 1
ATOM 1496 C CA . CYS B 1 51 ? -2.211 -21.875 -2.73 1 76.31 51 CYS B CA 1
ATOM 1497 C C . CYS B 1 51 ? -2.621 -20.422 -2.99 1 76.31 51 CYS B C 1
ATOM 1499 O O . CYS B 1 51 ? -2.553 -19.594 -2.092 1 76.31 51 CYS B O 1
ATOM 1501 N N . LEU B 1 52 ? -3.055 -20.125 -4.086 1 77.44 52 LEU B N 1
ATOM 1502 C CA . LEU B 1 52 ? -3.428 -18.766 -4.48 1 77.44 52 LEU B CA 1
ATOM 1503 C C . LEU B 1 52 ? -4.719 -18.328 -3.793 1 77.44 52 LEU B C 1
ATOM 1505 O O . LEU B 1 52 ? -4.887 -17.156 -3.469 1 77.44 52 LEU B O 1
ATOM 1509 N N . ARG B 1 53 ? -5.578 -19.203 -3.492 1 67.81 53 ARG B N 1
ATOM 1510 C CA . ARG B 1 53 ? -6.832 -18.891 -2.818 1 67.81 53 ARG B CA 1
ATOM 1511 C C . ARG B 1 53 ? -6.582 -18.375 -1.405 1 67.81 53 ARG B C 1
ATOM 1513 O O . ARG B 1 53 ? -7.277 -17.469 -0.938 1 67.81 53 ARG B O 1
ATOM 1520 N N . VAL B 1 54 ? -5.609 -18.828 -0.781 1 63.75 54 VAL B N 1
ATOM 1521 C CA . VAL B 1 54 ? -5.277 -18.438 0.583 1 63.75 54 VAL B CA 1
ATOM 1522 C C . VAL B 1 54 ? -4.898 -16.953 0.611 1 63.75 54 VAL B C 1
ATOM 1524 O O . VAL B 1 54 ? -5.309 -16.219 1.511 1 63.75 54 VAL B O 1
ATOM 1527 N N . ILE B 1 55 ? -4.285 -16.578 -0.358 1 64.38 55 ILE B N 1
ATOM 1528 C CA . ILE B 1 55 ? -3.859 -15.195 -0.443 1 64.38 55 ILE B CA 1
ATOM 1529 C C . ILE B 1 55 ? -5.078 -14.289 -0.61 1 64.38 55 ILE B C 1
ATOM 1531 O O . ILE B 1 55 ? -5.156 -13.227 0.006 1 64.38 55 ILE B O 1
ATOM 1535 N N . GLU B 1 56 ? -6.004 -14.812 -1.305 1 63.19 56 GLU B N 1
ATOM 1536 C CA . GLU B 1 56 ? -7.223 -14.031 -1.514 1 63.19 56 GLU B CA 1
ATOM 1537 C C . GLU B 1 56 ? -8 -13.867 -0.211 1 63.19 56 GLU B C 1
ATOM 1539 O O . GLU B 1 56 ? -8.57 -12.805 0.045 1 63.19 56 GLU B O 1
ATOM 1544 N N . THR B 1 57 ? -7.898 -14.867 0.566 1 61.12 57 THR B N 1
ATOM 1545 C CA . THR B 1 57 ? -8.594 -14.82 1.846 1 61.12 57 THR B CA 1
ATOM 1546 C C . THR B 1 57 ? -7.957 -13.789 2.77 1 61.12 57 THR B C 1
ATOM 1548 O O . THR B 1 57 ? -8.656 -13.086 3.5 1 61.12 57 THR B O 1
ATOM 1551 N N . HIS B 1 58 ? -6.641 -13.781 2.715 1 61.12 58 HIS B N 1
ATOM 1552 C CA . HIS B 1 58 ? -5.941 -12.805 3.539 1 61.12 58 HIS B CA 1
ATOM 1553 C C . HIS B 1 58 ? -6.305 -11.375 3.137 1 61.12 58 HIS B C 1
ATOM 1555 O O . HIS B 1 58 ? -6.262 -10.461 3.963 1 61.12 58 HIS B O 1
ATOM 1561 N N . PHE B 1 59 ? -6.727 -11.312 1.888 1 60.16 59 PHE B N 1
ATOM 1562 C CA . PHE B 1 59 ? -7.117 -10 1.395 1 60.16 59 PHE B CA 1
ATOM 1563 C C . PHE B 1 59 ? -8.633 -9.82 1.454 1 60.16 59 PHE B C 1
ATOM 1565 O O . PHE B 1 59 ? -9.172 -8.891 0.866 1 60.16 59 PHE B O 1
ATOM 1572 N N . GLY B 1 60 ? -9.242 -10.648 2.441 1 56.94 60 GLY B N 1
ATOM 1573 C CA . GLY B 1 60 ? -10.641 -10.469 2.801 1 56.94 60 GLY B CA 1
ATOM 1574 C C . GLY B 1 60 ? -11.594 -11.18 1.857 1 56.94 60 GLY B C 1
ATOM 1575 O O . GLY B 1 60 ? -12.805 -10.938 1.896 1 56.94 60 GLY B O 1
ATOM 1576 N N . ILE B 1 61 ? -11.156 -11.914 0.957 1 53.97 61 ILE B N 1
ATOM 1577 C CA . ILE B 1 61 ? -12.086 -12.617 0.09 1 53.97 61 ILE B CA 1
ATOM 1578 C C . ILE B 1 61 ? -12.516 -13.922 0.75 1 53.97 61 ILE B C 1
ATOM 1580 O O . ILE B 1 61 ? -11.719 -14.852 0.88 1 53.97 61 ILE B O 1
ATOM 1584 N N . ASP B 1 62 ? -13.297 -13.82 1.773 1 52.47 62 ASP B N 1
ATOM 1585 C CA . ASP B 1 62 ? -13.812 -14.984 2.484 1 52.47 62 ASP B CA 1
ATOM 1586 C C . ASP B 1 62 ? -14.727 -15.812 1.586 1 52.47 62 ASP B C 1
ATOM 1588 O O . ASP B 1 62 ? -15.781 -15.344 1.168 1 52.47 62 ASP B O 1
ATOM 1592 N N . VAL B 1 63 ? -14.336 -16.578 0.858 1 50.91 63 VAL B N 1
ATOM 1593 C CA . VAL B 1 63 ? -15.266 -17.453 0.144 1 50.91 63 VAL B CA 1
ATOM 1594 C C . VAL B 1 63 ? -15.594 -18.672 0.998 1 50.91 63 VAL B C 1
ATOM 1596 O O . VAL B 1 63 ? -14.703 -19.297 1.562 1 50.91 63 VAL B O 1
ATOM 1599 N N . LYS B 1 64 ? -16.781 -18.641 1.539 1 54.88 64 LYS B N 1
ATOM 1600 C CA . LYS B 1 64 ? -17.375 -19.797 2.199 1 54.88 64 LYS B CA 1
ATOM 1601 C C . LYS B 1 64 ? -17.188 -21.062 1.363 1 54.88 64 LYS B C 1
ATOM 1603 O O . LYS B 1 64 ? -17.391 -21.031 0.146 1 54.88 64 LYS B O 1
ATOM 1608 N N . PRO B 1 65 ? -16.703 -22.172 2.152 1 60.03 65 PRO B N 1
ATOM 1609 C CA . PRO B 1 65 ? -16.25 -23.453 1.606 1 60.03 65 PRO B CA 1
ATOM 1610 C C . PRO B 1 65 ? -17.391 -24.266 0.964 1 60.03 65 PRO B C 1
ATOM 1612 O O . PRO B 1 65 ? -17.344 -25.484 0.959 1 60.03 65 PRO B O 1
ATOM 1615 N N . ASP B 1 66 ? -18.547 -23.812 0.602 1 65.62 66 ASP B N 1
ATOM 1616 C CA . ASP B 1 66 ? -19.312 -24.797 -0.149 1 65.62 66 ASP B CA 1
ATOM 1617 C C . ASP B 1 66 ? -18.484 -25.391 -1.282 1 65.62 66 ASP B C 1
ATOM 1619 O O . ASP B 1 66 ? -17.844 -24.656 -2.041 1 65.62 66 ASP B O 1
ATOM 1623 N N . PRO B 1 67 ? -18.234 -26.75 -1.136 1 68.38 67 PRO B N 1
ATOM 1624 C CA . PRO B 1 67 ? -17.391 -27.422 -2.129 1 68.38 67 PRO B CA 1
ATOM 1625 C C . PRO B 1 67 ? -17.688 -26.969 -3.557 1 68.38 67 PRO B C 1
ATOM 1627 O O . PRO B 1 67 ? -16.766 -26.828 -4.363 1 68.38 67 PRO B O 1
ATOM 1630 N N . ASP B 1 68 ? -18.922 -26.828 -3.883 1 75.19 68 ASP B N 1
ATOM 1631 C CA . ASP B 1 68 ? -19.281 -26.375 -5.219 1 75.19 68 ASP B CA 1
ATOM 1632 C C . ASP B 1 68 ? -18.75 -24.953 -5.477 1 75.19 68 ASP B C 1
ATOM 1634 O O . ASP B 1 68 ? -18.312 -24.641 -6.586 1 75.19 68 ASP B O 1
ATOM 1638 N N . GLU B 1 69 ? -18.766 -24.266 -4.461 1 77.19 69 GLU B N 1
ATOM 1639 C CA . GLU B 1 69 ? -18.266 -22.906 -4.582 1 77.19 69 GLU B CA 1
ATOM 1640 C C . GLU B 1 69 ? -16.75 -22.891 -4.742 1 77.19 69 GLU B C 1
ATOM 1642 O O . GLU B 1 69 ? -16.203 -22.078 -5.504 1 77.19 69 GLU B O 1
ATOM 1647 N N . LEU B 1 70 ? -16.25 -23.922 -4.156 1 78.62 70 LEU B N 1
ATOM 1648 C CA . LEU B 1 70 ? -14.797 -24.016 -4.234 1 78.62 70 LEU B CA 1
ATOM 1649 C C . LEU B 1 70 ? -14.352 -24.391 -5.645 1 78.62 70 LEU B C 1
ATOM 1651 O O . LEU B 1 70 ? -13.406 -23.797 -6.18 1 78.62 70 LEU B O 1
ATOM 1655 N N . ALA B 1 71 ? -15.016 -25.312 -6.254 1 81.75 71 ALA B N 1
ATOM 1656 C CA . ALA B 1 71 ? -14.703 -25.734 -7.613 1 81.75 71 ALA B CA 1
ATOM 1657 C C . ALA B 1 71 ? -14.836 -24.578 -8.594 1 81.75 71 ALA B C 1
ATOM 1659 O O . ALA B 1 71 ? -14.008 -24.422 -9.5 1 81.75 71 ALA B O 1
ATOM 1660 N N . ARG B 1 72 ? -15.797 -23.781 -8.367 1 85.44 72 ARG B N 1
ATOM 1661 C CA . ARG B 1 72 ? -16.016 -22.641 -9.242 1 85.44 72 ARG B CA 1
ATOM 1662 C C . ARG B 1 72 ? -14.891 -21.625 -9.125 1 85.44 72 ARG B C 1
ATOM 1664 O O . ARG B 1 72 ? -14.461 -21.031 -10.117 1 85.44 72 ARG B O 1
ATOM 1671 N N . VAL B 1 73 ? -14.43 -21.469 -7.918 1 84.06 73 VAL B N 1
ATOM 1672 C CA . VAL B 1 73 ? -13.336 -20.547 -7.672 1 84.06 73 VAL B CA 1
ATOM 1673 C C . VAL B 1 73 ? -12.078 -21.016 -8.391 1 84.06 73 VAL B C 1
ATOM 1675 O O . VAL B 1 73 ? -11.414 -20.234 -9.078 1 84.06 73 VAL B O 1
ATOM 1678 N N . TYR B 1 74 ? -11.828 -22.328 -8.234 1 87.69 74 TYR B N 1
ATOM 1679 C CA . TYR B 1 74 ? -10.633 -22.859 -8.867 1 87.69 74 TYR B CA 1
ATOM 1680 C C . TYR B 1 74 ? -10.75 -22.797 -10.391 1 87.69 74 TYR B C 1
ATOM 1682 O O . TYR B 1 74 ? -9.773 -22.484 -11.07 1 87.69 74 TYR B O 1
ATOM 1690 N N . ASP B 1 75 ? -11.914 -23.062 -10.914 1 89.56 75 ASP B N 1
ATOM 1691 C CA . ASP B 1 75 ? -12.148 -22.953 -12.352 1 89.56 75 ASP B CA 1
ATOM 1692 C C . ASP B 1 75 ? -11.867 -21.531 -12.844 1 89.56 75 ASP B C 1
ATOM 1694 O O . ASP B 1 75 ? -11.219 -21.344 -13.875 1 89.56 75 ASP B O 1
ATOM 1698 N N . SER B 1 76 ? -12.367 -20.625 -12.125 1 90 76 SER B N 1
ATOM 1699 C CA . SER B 1 76 ? -12.18 -19.234 -12.5 1 90 76 SER B CA 1
ATOM 1700 C C . SER B 1 76 ? -10.703 -18.844 -12.477 1 90 76 SER B C 1
ATOM 1702 O O . SER B 1 76 ? -10.219 -18.156 -13.383 1 90 76 SER B O 1
ATOM 1704 N N . LEU B 1 77 ? -10.062 -19.297 -11.445 1 91 77 LEU B N 1
ATOM 1705 C CA . LEU B 1 77 ? -8.633 -19.016 -11.336 1 91 77 LEU B CA 1
ATOM 1706 C C . LEU B 1 77 ? -7.859 -19.656 -12.484 1 91 77 LEU B C 1
ATOM 1708 O O . LEU B 1 77 ? -6.961 -19.047 -13.055 1 91 77 LEU B O 1
ATOM 1712 N N . PHE B 1 78 ? -8.242 -20.906 -12.773 1 94.69 78 PHE B N 1
ATOM 1713 C CA . PHE B 1 78 ? -7.59 -21.594 -13.883 1 94.69 78 PHE B CA 1
ATOM 1714 C C . PHE B 1 78 ? -7.781 -20.812 -15.18 1 94.69 78 PHE B C 1
ATOM 1716 O O . PHE B 1 78 ? -6.84 -20.656 -15.953 1 94.69 78 PHE B O 1
ATOM 1723 N N . MET B 1 79 ? -8.953 -20.359 -15.406 1 94.25 79 MET B N 1
ATOM 1724 C CA . MET B 1 79 ? -9.273 -19.609 -16.625 1 94.25 79 MET B CA 1
ATOM 1725 C C . MET B 1 79 ? -8.477 -18.312 -16.688 1 94.25 79 MET B C 1
ATOM 1727 O O . MET B 1 79 ? -8.141 -17.844 -17.781 1 94.25 79 MET B O 1
ATOM 1731 N N . GLN B 1 80 ? -8.211 -17.734 -15.594 1 94.25 80 GLN B N 1
ATOM 1732 C CA . GLN B 1 80 ? -7.391 -16.516 -15.547 1 94.25 80 GLN B CA 1
ATOM 1733 C C . GLN B 1 80 ? -5.988 -16.797 -16.094 1 94.25 80 GLN B C 1
ATOM 1735 O O . GLN B 1 80 ? -5.371 -15.914 -16.703 1 94.25 80 GLN B O 1
ATOM 1740 N N . PHE B 1 81 ? -5.535 -18 -15.859 1 96.19 81 PHE B N 1
ATOM 1741 C CA . PHE B 1 81 ? -4.223 -18.375 -16.375 1 96.19 81 PHE B CA 1
ATOM 1742 C C . PHE B 1 81 ? -4.293 -18.719 -17.844 1 96.19 81 PHE B C 1
ATOM 1744 O O . PHE B 1 81 ? -3.359 -18.438 -18.609 1 96.19 81 PHE B O 1
ATOM 1751 N N . ASP B 1 82 ? -5.336 -19.406 -18.188 1 97.69 82 ASP B N 1
ATOM 1752 C CA . ASP B 1 82 ? -5.527 -19.859 -19.562 1 97.69 82 ASP B CA 1
ATOM 1753 C C . ASP B 1 82 ? -6.031 -18.719 -20.453 1 97.69 82 ASP B C 1
ATOM 1755 O O . ASP B 1 82 ? -7.168 -18.766 -20.922 1 97.69 82 ASP B O 1
ATOM 1759 N N . HIS B 1 83 ? -5.152 -17.938 -20.891 1 96.44 83 HIS B N 1
ATOM 1760 C CA . HIS B 1 83 ? -5.469 -16.688 -21.594 1 96.44 83 HIS B CA 1
ATOM 1761 C C . HIS B 1 83 ? -6.129 -16.969 -22.938 1 96.44 83 HIS B C 1
ATOM 1763 O O . HIS B 1 83 ? -7.016 -16.219 -23.359 1 96.44 83 HIS B O 1
ATOM 1769 N N . ASP B 1 84 ? -5.73 -18.016 -23.641 1 96.62 84 ASP B N 1
ATOM 1770 C CA . ASP B 1 84 ? -6.281 -18.266 -24.969 1 96.62 84 ASP B CA 1
ATOM 1771 C C . ASP B 1 84 ? -7.445 -19.25 -24.906 1 96.62 84 ASP B C 1
ATOM 1773 O O . ASP B 1 84 ? -7.957 -19.688 -25.938 1 96.62 84 ASP B O 1
ATOM 1777 N N . SER B 1 85 ? -7.84 -19.734 -23.688 1 96.12 85 SER B N 1
ATOM 1778 C CA . SER B 1 85 ? -8.992 -20.594 -23.406 1 96.12 85 SER B CA 1
ATOM 1779 C C . SER B 1 85 ? -8.93 -21.891 -24.188 1 96.12 85 SER B C 1
ATOM 1781 O O . SER B 1 85 ? -9.938 -22.344 -24.734 1 96.12 85 SER B O 1
ATOM 1783 N N . ASN B 1 86 ? -7.734 -22.453 -24.312 1 97.06 86 ASN B N 1
ATOM 1784 C CA . ASN B 1 86 ? -7.598 -23.703 -25.047 1 97.06 86 ASN B CA 1
ATOM 1785 C C . ASN B 1 86 ? -7.543 -24.906 -24.094 1 97.06 86 ASN B C 1
ATOM 1787 O O . ASN B 1 86 ? -7.242 -26.016 -24.531 1 97.06 86 ASN B O 1
ATOM 1791 N N . GLY B 1 87 ? -7.723 -24.672 -22.812 1 96.31 87 GLY B N 1
ATOM 1792 C CA . GLY B 1 87 ? -7.902 -25.734 -21.844 1 96.31 87 GLY B CA 1
ATOM 1793 C C . GLY B 1 87 ? -6.605 -26.141 -21.156 1 96.31 87 GLY B C 1
ATOM 1794 O O . GLY B 1 87 ? -6.598 -27.047 -20.328 1 96.31 87 GLY B O 1
ATOM 1795 N N . THR B 1 88 ? -5.5 -25.578 -21.547 1 97.75 88 THR B N 1
ATOM 1796 C CA . THR B 1 88 ? -4.207 -25.812 -20.906 1 97.75 88 THR B CA 1
ATOM 1797 C C . THR B 1 88 ? -3.469 -24.484 -20.688 1 97.75 88 THR B C 1
ATOM 1799 O O . THR B 1 88 ? -3.857 -23.453 -21.25 1 97.75 88 THR B O 1
ATOM 1802 N N . VAL B 1 89 ? -2.471 -24.484 -19.828 1 98.19 89 VAL B N 1
ATOM 1803 C CA . VAL B 1 89 ? -1.682 -23.297 -19.547 1 98.19 89 VAL B CA 1
ATOM 1804 C C . VAL B 1 89 ? -0.232 -23.516 -19.969 1 98.19 89 VAL B C 1
ATOM 1806 O O . VAL B 1 89 ? 0.421 -24.453 -19.5 1 98.19 89 VAL B O 1
ATOM 1809 N N . ASP B 1 90 ? 0.265 -22.703 -20.875 1 98.31 90 ASP B N 1
ATOM 1810 C CA . ASP B 1 90 ? 1.671 -22.812 -21.266 1 98.31 90 ASP B CA 1
ATOM 1811 C C . ASP B 1 90 ? 2.541 -21.906 -20.391 1 98.31 90 ASP B C 1
ATOM 1813 O O . ASP B 1 90 ? 2.031 -21.188 -19.516 1 98.31 90 ASP B O 1
ATOM 1817 N N . LEU B 1 91 ? 3.797 -21.969 -20.625 1 98.06 91 LEU B N 1
ATOM 1818 C CA . LEU B 1 91 ? 4.75 -21.25 -19.766 1 98.06 91 LEU B CA 1
ATOM 1819 C C . LEU B 1 91 ? 4.551 -19.75 -19.875 1 98.06 91 LEU B C 1
ATOM 1821 O O . LEU B 1 91 ? 4.633 -19.047 -18.859 1 98.06 91 LEU B O 1
ATOM 1825 N N . VAL B 1 92 ? 4.305 -19.25 -21 1 98.06 92 VAL B N 1
ATOM 1826 C CA . VAL B 1 92 ? 4.125 -17.812 -21.203 1 98.06 92 VAL B CA 1
ATOM 1827 C C . VAL B 1 92 ? 2.898 -17.344 -20.422 1 98.06 92 VAL B C 1
ATOM 1829 O O . VAL B 1 92 ? 2.963 -16.344 -19.703 1 98.06 92 VAL B O 1
ATOM 1832 N N . GLU B 1 93 ? 1.834 -18.047 -20.531 1 98.44 93 GLU B N 1
ATOM 1833 C CA . GLU B 1 93 ? 0.619 -17.703 -19.797 1 98.44 93 GLU B CA 1
ATOM 1834 C C . GLU B 1 93 ? 0.852 -17.766 -18.297 1 98.44 93 GLU B C 1
ATOM 1836 O O . GLU B 1 93 ? 0.401 -16.875 -17.562 1 98.44 93 GLU B O 1
ATOM 1841 N N . PHE B 1 94 ? 1.518 -18.844 -17.953 1 97.94 94 PHE B N 1
ATOM 1842 C CA . PHE B 1 94 ? 1.795 -19.016 -16.547 1 97.94 94 PHE B CA 1
ATOM 1843 C C . PHE B 1 94 ? 2.609 -17.859 -15.992 1 97.94 94 PHE B C 1
ATOM 1845 O O . PHE B 1 94 ? 2.289 -17.312 -14.93 1 97.94 94 PHE B O 1
ATOM 1852 N N . LYS B 1 95 ? 3.561 -17.453 -16.688 1 97.75 95 LYS B N 1
ATOM 1853 C CA . LYS B 1 95 ? 4.43 -16.359 -16.281 1 97.75 95 LYS B CA 1
ATOM 1854 C C . LYS B 1 95 ? 3.662 -15.039 -16.219 1 97.75 95 LYS B C 1
ATOM 1856 O O . LYS B 1 95 ? 3.758 -14.305 -15.227 1 97.75 95 LYS B O 1
ATOM 1861 N N . GLU B 1 96 ? 2.934 -14.75 -17.203 1 97.5 96 GLU B N 1
ATOM 1862 C CA . GLU B 1 96 ? 2.199 -13.492 -17.281 1 97.5 96 GLU B CA 1
ATOM 1863 C C . GLU B 1 96 ? 1.193 -13.359 -16.141 1 97.5 96 GLU B C 1
ATOM 1865 O O . GLU B 1 96 ? 1.104 -12.305 -15.508 1 97.5 96 GLU B O 1
ATOM 1870 N N . GLU B 1 97 ? 0.501 -14.414 -15.938 1 96.19 97 GLU B N 1
ATOM 1871 C CA . GLU B 1 97 ? -0.525 -14.344 -14.898 1 96.19 97 GLU B CA 1
ATOM 1872 C C . GLU B 1 97 ? 0.099 -14.297 -13.508 1 96.19 97 GLU B C 1
ATOM 1874 O O . GLU B 1 97 ? -0.409 -13.609 -12.617 1 96.19 97 GLU B O 1
ATOM 1879 N N . THR B 1 98 ? 1.148 -15.102 -13.32 1 95.88 98 THR B N 1
ATOM 1880 C CA . THR B 1 98 ? 1.858 -15.055 -12.047 1 95.88 98 THR B CA 1
ATOM 1881 C C . THR B 1 98 ? 2.346 -13.633 -11.758 1 95.88 98 THR B C 1
ATOM 1883 O O . THR B 1 98 ? 2.172 -13.133 -10.648 1 95.88 98 THR B O 1
ATOM 1886 N N . LYS B 1 99 ? 2.898 -13 -12.766 1 96.88 99 LYS B N 1
ATOM 1887 C CA . LYS B 1 99 ? 3.348 -11.617 -12.641 1 96.88 99 LYS B CA 1
ATOM 1888 C C . LYS B 1 99 ? 2.191 -10.695 -12.266 1 96.88 99 LYS B C 1
ATOM 1890 O O . LYS B 1 99 ? 2.307 -9.883 -11.344 1 96.88 99 LYS B O 1
ATOM 1895 N N . ARG B 1 100 ? 1.174 -10.828 -12.953 1 95.62 100 ARG B N 1
ATOM 1896 C CA . ARG B 1 100 ? -0.007 -10.008 -12.719 1 95.62 100 ARG B CA 1
ATOM 1897 C C . ARG B 1 100 ? -0.514 -10.172 -11.289 1 95.62 100 ARG B C 1
ATOM 1899 O O . ARG B 1 100 ? -0.845 -9.195 -10.617 1 95.62 100 ARG B O 1
ATOM 1906 N N . MET B 1 101 ? -0.575 -11.367 -10.852 1 92.94 101 MET B N 1
ATOM 1907 C CA . MET B 1 101 ? -1.072 -11.664 -9.516 1 92.94 101 MET B CA 1
ATOM 1908 C C . MET B 1 101 ? -0.148 -11.086 -8.445 1 92.94 101 MET B C 1
ATOM 1910 O O . MET B 1 101 ? -0.614 -10.492 -7.473 1 92.94 101 MET B O 1
ATOM 1914 N N . MET B 1 102 ? 1.117 -11.234 -8.633 1 93.88 102 MET B N 1
ATOM 1915 C CA . MET B 1 102 ? 2.078 -10.695 -7.672 1 93.88 102 MET B CA 1
ATOM 1916 C C . MET B 1 102 ? 1.971 -9.172 -7.586 1 93.88 102 MET B C 1
ATOM 1918 O O . MET B 1 102 ? 1.986 -8.609 -6.492 1 93.88 102 MET B O 1
ATOM 1922 N N . LEU B 1 103 ? 1.806 -8.539 -8.719 1 94.75 103 LEU B N 1
ATOM 1923 C CA . LEU B 1 103 ? 1.673 -7.09 -8.742 1 94.75 103 LEU B CA 1
ATOM 1924 C C . LEU B 1 103 ? 0.366 -6.648 -8.094 1 94.75 103 LEU B C 1
ATOM 1926 O O . LEU B 1 103 ? 0.324 -5.629 -7.406 1 94.75 103 LEU B O 1
ATOM 1930 N N . ALA B 1 104 ? -0.668 -7.434 -8.344 1 92.56 104 ALA B N 1
ATOM 1931 C CA . ALA B 1 104 ? -1.949 -7.145 -7.703 1 92.56 104 ALA B CA 1
ATOM 1932 C C . ALA B 1 104 ? -1.836 -7.227 -6.184 1 92.56 104 ALA B C 1
ATOM 1934 O O . ALA B 1 104 ? -2.393 -6.395 -5.465 1 92.56 104 ALA B O 1
ATOM 1935 N N . VAL B 1 105 ? -1.114 -8.219 -5.672 1 91.38 105 VAL B N 1
ATOM 1936 C CA . VAL B 1 105 ? -0.902 -8.375 -4.238 1 91.38 105 VAL B CA 1
ATOM 1937 C C . VAL B 1 105 ? -0.109 -7.184 -3.703 1 91.38 105 VAL B C 1
ATOM 1939 O O . VAL B 1 105 ? -0.464 -6.602 -2.674 1 91.38 105 VAL B O 1
ATOM 1942 N N . ALA B 1 106 ? 0.9 -6.789 -4.348 1 93.19 106 ALA B N 1
ATOM 1943 C CA . ALA B 1 106 ? 1.712 -5.645 -3.943 1 93.19 106 ALA B CA 1
ATOM 1944 C C . ALA B 1 106 ? 0.859 -4.383 -3.824 1 93.19 106 ALA B C 1
ATOM 1946 O O . ALA B 1 106 ? 0.96 -3.648 -2.838 1 93.19 106 ALA B O 1
ATOM 1947 N N . ASN B 1 107 ? 0.045 -4.18 -4.801 1 91.88 107 ASN B N 1
ATOM 1948 C CA . ASN B 1 107 ? -0.804 -2.992 -4.832 1 91.88 107 ASN B CA 1
ATOM 1949 C C . ASN B 1 107 ? -1.846 -3.016 -3.719 1 91.88 107 ASN B C 1
ATOM 1951 O O . ASN B 1 107 ? -2.273 -1.963 -3.24 1 91.88 107 ASN B O 1
ATOM 1955 N N . GLY B 1 108 ? -2.193 -4.176 -3.342 1 90.75 108 GLY B N 1
ATOM 1956 C CA . GLY B 1 108 ? -3.195 -4.332 -2.299 1 90.75 108 GLY B CA 1
ATOM 1957 C C . GLY B 1 108 ? -2.619 -4.227 -0.899 1 90.75 108 GLY B C 1
ATOM 1958 O O . GLY B 1 108 ? -3.365 -4.102 0.075 1 90.75 108 GLY B O 1
ATOM 1959 N N . MET B 1 109 ? -1.354 -4.27 -0.71 1 90.69 109 MET B N 1
ATOM 1960 C CA . MET B 1 109 ? -0.706 -4.285 0.598 1 90.69 109 MET B CA 1
ATOM 1961 C C . MET B 1 109 ? -1.06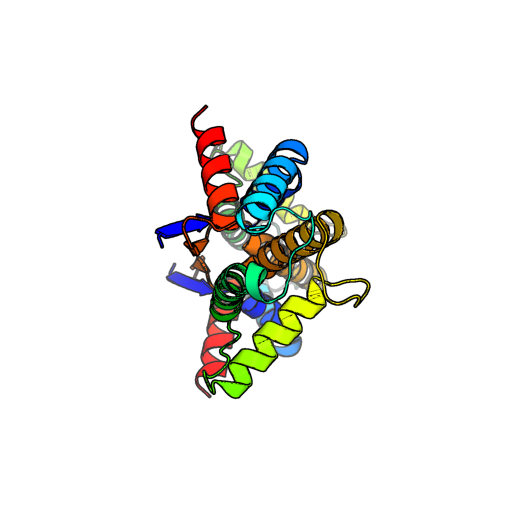7 -3.041 1.401 1 90.69 109 MET B C 1
ATOM 1963 O O . MET B 1 109 ? -1.164 -3.096 2.629 1 90.69 109 MET B O 1
ATOM 1967 N N . GLY B 1 110 ? -1.301 -1.973 0.724 1 89.31 110 GLY B N 1
ATOM 1968 C CA . GLY B 1 110 ? -1.669 -0.735 1.393 1 89.31 110 GLY B CA 1
ATOM 1969 C C . GLY B 1 110 ? -3.029 -0.801 2.062 1 89.31 110 GLY B C 1
ATOM 1970 O O . GLY B 1 110 ? -3.344 0.024 2.922 1 89.31 110 GLY B O 1
ATOM 1971 N N . PHE B 1 111 ? -3.811 -1.732 1.704 1 89.56 111 PHE B N 1
ATOM 1972 C CA . PHE B 1 111 ? -5.156 -1.864 2.252 1 89.56 111 PHE B CA 1
ATOM 1973 C C . PHE B 1 111 ? -5.168 -2.836 3.426 1 89.56 111 PHE B C 1
ATOM 1975 O O . PHE B 1 111 ? -6.207 -3.041 4.059 1 89.56 111 PHE B O 1
ATOM 1982 N N . LEU B 1 112 ? -4.016 -3.383 3.689 1 86.44 112 LEU B N 1
ATOM 1983 C CA . LEU B 1 112 ? -3.898 -4.207 4.891 1 86.44 112 LEU B CA 1
ATOM 1984 C C . LEU B 1 112 ? -3.615 -3.342 6.113 1 86.44 112 LEU B C 1
ATOM 1986 O O . LEU B 1 112 ? -2.875 -2.359 6.027 1 86.44 112 LEU B O 1
ATOM 1990 N N . PRO B 1 113 ? -4.211 -3.736 7.203 1 87.62 113 PRO B N 1
ATOM 1991 C CA . PRO B 1 113 ? -4.012 -2.947 8.422 1 87.62 113 PRO B CA 1
ATOM 1992 C C . PRO B 1 113 ? -2.572 -2.994 8.922 1 87.62 113 PRO B C 1
ATOM 1994 O O . PRO B 1 113 ? -1.952 -4.059 8.938 1 87.62 113 PRO B O 1
ATOM 1997 N N . VAL B 1 114 ? -2.01 -1.859 9.258 1 88.06 114 VAL B N 1
ATOM 1998 C CA . VAL B 1 114 ? -0.668 -1.732 9.82 1 88.06 114 VAL B CA 1
ATOM 1999 C C . VAL B 1 114 ? -0.731 -0.984 11.148 1 88.06 114 VAL B C 1
ATOM 2001 O O . VAL B 1 114 ? -1.543 -0.071 11.312 1 88.06 114 VAL B O 1
ATOM 2004 N N . GLN B 1 115 ? 0.1 -1.49 12.039 1 87.94 115 GLN B N 1
ATOM 2005 C CA . GLN B 1 115 ? 0.188 -0.8 13.32 1 87.94 115 GLN B CA 1
ATOM 2006 C C . GLN B 1 115 ? 1.092 0.426 13.227 1 87.94 115 GLN B C 1
ATOM 2008 O O . GLN B 1 115 ? 2.24 0.324 12.789 1 87.94 115 GLN B O 1
ATOM 2013 N N . MET B 1 116 ? 0.53 1.562 13.656 1 86 116 MET B N 1
ATOM 2014 C CA . MET B 1 116 ? 1.281 2.814 13.609 1 86 116 MET B CA 1
ATOM 2015 C C . MET B 1 116 ? 1.107 3.605 14.898 1 86 116 MET B C 1
ATOM 2017 O O . MET B 1 116 ? 0.051 3.547 15.531 1 86 116 MET B O 1
ATOM 2021 N N . ILE B 1 117 ? 2.16 4.328 15.219 1 86.81 117 ILE B N 1
ATOM 2022 C CA . ILE B 1 117 ? 2.074 5.27 16.328 1 86.81 117 ILE B CA 1
ATOM 2023 C C . ILE B 1 117 ? 1.578 6.621 15.828 1 86.81 117 ILE B C 1
ATOM 2025 O O . ILE B 1 117 ? 2.172 7.207 14.914 1 86.81 117 ILE B O 1
ATOM 2029 N N . LEU B 1 118 ? 0.436 7.059 16.391 1 88.31 118 LEU B N 1
ATOM 2030 C CA . LEU B 1 118 ? -0.156 8.312 15.938 1 88.31 118 LEU B CA 1
ATOM 2031 C C . LEU B 1 118 ? -0.271 9.305 17.094 1 88.31 118 LEU B C 1
ATOM 2033 O O . LEU B 1 118 ? -0.576 8.922 18.219 1 88.31 118 LEU B O 1
ATOM 2037 N N . GLU B 1 119 ? 0.018 10.508 16.75 1 86.62 119 GLU B N 1
ATOM 2038 C CA . GLU B 1 119 ? -0.282 11.562 17.719 1 86.62 119 GLU B CA 1
ATOM 2039 C C . GLU B 1 119 ? -1.788 11.742 17.891 1 86.62 119 GLU B C 1
ATOM 2041 O O . GLU B 1 119 ? -2.549 11.625 16.922 1 86.62 119 GLU B O 1
ATOM 2046 N N . GLU B 1 120 ? -2.209 12.102 19.062 1 86.06 120 GLU B N 1
ATOM 2047 C CA . GLU B 1 120 ? -3.621 12.18 19.422 1 86.06 120 GLU B CA 1
ATOM 2048 C C . GLU B 1 120 ? -4.348 13.227 18.594 1 86.06 120 GLU B C 1
ATOM 2050 O O . GLU B 1 120 ? -5.516 13.055 18.234 1 86.06 120 GLU B O 1
ATOM 2055 N N . ASP B 1 121 ? -3.701 14.25 18.172 1 87.38 121 ASP B N 1
ATOM 2056 C CA . ASP B 1 121 ? -4.387 15.328 17.469 1 87.38 121 ASP B CA 1
ATOM 2057 C C . ASP B 1 121 ? -4.062 15.312 15.984 1 87.38 121 ASP B C 1
ATOM 2059 O O . ASP B 1 121 ? -4.379 16.266 15.266 1 87.38 121 ASP B O 1
ATOM 2063 N N . SER B 1 122 ? -3.561 14.211 15.578 1 89.94 122 SER B N 1
ATOM 2064 C CA . SER B 1 122 ? -3.199 14.117 14.164 1 89.94 122 SER B CA 1
ATOM 2065 C C . SER B 1 122 ? -4.422 13.836 13.297 1 89.94 122 SER B C 1
ATOM 2067 O O . SER B 1 122 ? -5.434 13.336 13.789 1 89.94 122 SER B O 1
ATOM 2069 N N . PHE B 1 123 ? -4.309 14.227 12.055 1 93.25 123 PHE B N 1
ATOM 2070 C CA . PHE B 1 123 ? -5.383 13.938 11.109 1 93.25 123 PHE B CA 1
ATOM 2071 C C . PHE B 1 123 ? -5.559 12.438 10.93 1 93.25 123 PHE B C 1
ATOM 2073 O O . PHE B 1 123 ? -6.68 11.953 10.75 1 93.25 123 PHE B O 1
ATOM 2080 N N . LEU B 1 124 ? -4.5 11.688 11.031 1 93 124 LEU B N 1
ATOM 2081 C CA . LEU B 1 124 ? -4.574 10.234 10.922 1 93 124 LEU B CA 1
ATOM 2082 C C . LEU B 1 124 ? -5.363 9.641 12.086 1 93 124 LEU B C 1
ATOM 2084 O O . LEU B 1 124 ? -6.148 8.711 11.898 1 93 124 LEU B O 1
ATOM 2088 N N . LYS B 1 125 ? -5.074 10.148 13.227 1 93.06 125 LYS B N 1
ATOM 2089 C CA . LYS B 1 125 ? -5.832 9.703 14.391 1 93.06 125 LYS B CA 1
ATOM 2090 C C . LYS B 1 125 ? -7.32 9.992 14.227 1 93.06 125 LYS B C 1
ATOM 2092 O O . LYS B 1 125 ? -8.164 9.18 14.609 1 93.06 125 LYS B O 1
ATOM 2097 N N . LYS B 1 126 ? -7.641 11.102 13.656 1 94.38 126 LYS B N 1
ATOM 2098 C CA . LYS B 1 126 ? -9.039 11.453 13.398 1 94.38 126 LYS B CA 1
ATOM 2099 C C . LYS B 1 126 ? -9.672 10.484 12.406 1 94.38 126 LYS B C 1
ATOM 2101 O O . LYS B 1 126 ? -10.836 10.109 12.555 1 94.38 126 LYS B O 1
ATOM 2106 N N . ALA B 1 127 ? -8.938 10.188 11.438 1 94.88 127 ALA B N 1
ATOM 2107 C CA . ALA B 1 127 ? -9.406 9.219 10.453 1 94.88 127 ALA B CA 1
ATOM 2108 C C . ALA B 1 127 ? -9.742 7.883 11.109 1 94.88 127 ALA B C 1
ATOM 2110 O O . ALA B 1 127 ? -10.789 7.289 10.828 1 94.88 127 ALA B O 1
ATOM 2111 N N . VAL B 1 128 ? -8.859 7.406 11.961 1 94.69 128 VAL B N 1
ATOM 2112 C CA . VAL B 1 128 ? -9.047 6.145 12.672 1 94.69 128 VAL B CA 1
ATOM 2113 C C . VAL B 1 128 ? -10.289 6.234 13.562 1 94.69 128 VAL B C 1
ATOM 2115 O O . VAL B 1 128 ? -11.109 5.312 13.586 1 94.69 128 VAL B O 1
ATOM 2118 N N . ASP B 1 129 ? -10.375 7.305 14.258 1 94.5 129 ASP B N 1
ATOM 2119 C CA . ASP B 1 129 ? -11.5 7.496 15.172 1 94.5 129 ASP B CA 1
ATOM 2120 C C . ASP B 1 129 ? -12.828 7.516 14.422 1 94.5 129 ASP B C 1
ATOM 2122 O O . ASP B 1 129 ? -13.828 6.977 14.898 1 94.5 129 ASP B O 1
ATOM 2126 N N . ARG B 1 130 ? -12.805 8.141 13.352 1 92.5 130 ARG B N 1
ATOM 2127 C CA . ARG B 1 130 ? -14.016 8.219 12.539 1 92.5 130 ARG B CA 1
ATOM 2128 C C . ARG B 1 130 ? -14.422 6.84 12.023 1 92.5 130 ARG B C 1
ATOM 2130 O O . ARG B 1 130 ? -15.609 6.508 12.008 1 92.5 130 ARG B O 1
ATOM 2137 N N . GLU B 1 131 ? -13.406 6.023 11.562 1 90.44 131 GLU B N 1
ATOM 2138 C CA . GLU B 1 131 ? -13.672 4.676 11.062 1 90.44 131 GLU B CA 1
ATOM 2139 C C . GLU B 1 131 ? -14.234 3.783 12.164 1 90.44 131 GLU B C 1
ATOM 2141 O O . GLU B 1 131 ? -15.125 2.967 11.922 1 90.44 131 GLU B O 1
ATOM 2146 N N . SER B 1 132 ? -13.695 3.965 13.32 1 87.06 132 SER B N 1
ATOM 2147 C CA . SER B 1 132 ? -14.133 3.168 14.461 1 87.06 132 SER B CA 1
ATOM 2148 C C . SER B 1 132 ? -15.586 3.479 14.828 1 87.06 132 SER B C 1
ATOM 2150 O O . SER B 1 132 ? -16.312 2.602 15.289 1 87.06 132 SER B O 1
ATOM 2152 N N . THR B 1 133 ? -15.922 4.715 14.633 1 82 133 THR B N 1
ATOM 2153 C CA . THR B 1 133 ? -17.297 5.125 14.93 1 82 133 THR B CA 1
ATOM 2154 C C . THR B 1 133 ? -18.266 4.574 13.891 1 82 133 THR B C 1
ATOM 2156 O O . THR B 1 133 ? -19.406 4.254 14.203 1 82 133 THR B O 1
ATOM 2159 N N . ARG B 1 134 ? -17.781 4.426 12.727 1 74.38 134 ARG B N 1
ATOM 2160 C CA . ARG B 1 134 ? -18.625 3.898 11.656 1 74.38 134 ARG B CA 1
ATOM 2161 C C . ARG B 1 134 ? -18.891 2.41 11.852 1 74.38 134 ARG B C 1
ATOM 2163 O O . ARG B 1 134 ? -19.984 1.927 11.555 1 74.38 134 ARG B O 1
ATOM 2170 N N . VAL B 1 135 ? -17.875 1.621 12.234 1 65.38 135 VAL B N 1
ATOM 2171 C CA . VAL B 1 135 ? -18.031 0.18 12.406 1 65.38 135 VAL B CA 1
ATOM 2172 C C . VAL B 1 135 ? -18.875 -0.111 13.641 1 65.38 135 VAL B C 1
ATOM 2174 O O . VAL B 1 135 ? -19.484 -1.182 13.758 1 65.38 135 VAL B O 1
ATOM 2177 N N . ALA B 1 136 ? -18.797 0.722 14.578 1 58.03 136 ALA B N 1
ATOM 2178 C CA . ALA B 1 136 ? -19.594 0.569 15.789 1 58.03 136 ALA B CA 1
ATOM 2179 C C . ALA B 1 136 ? -21.062 0.893 15.523 1 58.03 136 ALA B C 1
ATOM 2181 O O . ALA B 1 136 ? -21.938 0.506 16.297 1 58.03 136 ALA B O 1
ATOM 2182 N N . VAL B 1 137 ? -21.469 1.513 14.516 1 46.25 137 VAL B N 1
ATOM 2183 C CA . VAL B 1 137 ? -22.891 1.751 14.25 1 46.25 137 VAL B CA 1
ATOM 2184 C C . VAL B 1 137 ? -23.406 0.713 13.258 1 46.25 137 VAL B C 1
ATOM 2186 O O . VAL B 1 137 ? -22.734 0.384 12.281 1 46.25 137 VAL B O 1
#

Radius of gyration: 23.81 Å; Cα contacts (8 Å, |Δi|>4): 304; chains: 2; bounding box: 48×72×46 Å

Solvent-accessible surface area (backbone atoms only — not comparable to full-atom values): 14935 Å² total; per-residue (Å²): 112,42,83,42,74,46,29,22,56,48,47,50,52,37,62,66,37,52,66,64,38,47,51,54,48,50,52,51,49,56,67,37,26,79,85,69,77,72,46,34,42,67,76,46,38,44,67,58,50,56,58,53,51,54,57,40,35,78,71,68,49,73,70,71,76,51,64,70,52,45,53,50,50,47,50,50,52,49,48,63,29,19,76,84,68,75,76,46,29,41,65,68,36,45,47,53,39,51,50,50,51,50,51,52,50,28,68,46,40,14,60,45,72,36,82,42,82,33,48,76,85,35,70,65,39,49,27,48,53,51,52,52,54,53,71,73,98,111,42,82,42,74,48,30,22,56,49,46,51,52,36,61,67,36,51,66,65,38,48,52,53,47,50,52,50,50,55,67,39,26,78,85,69,76,72,48,34,42,68,76,46,38,43,67,58,48,57,58,54,50,54,55,40,36,76,72,66,48,74,70,70,76,50,65,70,52,43,54,51,50,48,50,51,53,49,48,63,31,19,77,83,69,76,74,45,28,40,65,68,36,46,47,53,39,51,51,51,51,51,52,51,51,28,68,46,40,14,59,44,71,40,83,42,82,33,49,76,85,34,70,65,38,48,28,49,52,52,52,53,54,54,71,72,98

Foldseek 3Di:
DDDDDDALVVLVVCLVVPVNLLVVLVVVQCVLPPVPPQKHALVSCVVVLVVLVVLVVLLVPDDDPPVVSVVVSSVVVVVQLVVVPPRIHGSVSSSVSVSVSSNVSNVSRVVDDDDDDDDCPDPVVVVVVVVVVVVVD/DDDDDDALVVLVVCLVVPVNLLVVLVVVQCVLPPVPPQKHALVSCVVVLVVLVVLVVLLVPDDDPPVVSVVVSSVVVQVQLVVVPPRIHGSVSSSVSVSVSSNVSNVSRVVDDDDDDDDCPDPVVVVVVVVVVVVVD

Organism: Carya illinoinensis (NCBI:txid32201)

pLDDT: mean 88.12, std 12.46, range [45.25, 98.44]

Secondary structure (DSSP, 8-state):
-EEEEE-HHHHHHHHH-HHHHHHHHHHHHHHH-TT-SS-B-HHHHHHHHHHHHHHHHHTT------HHHHHHHHHHHHHHH-TT-SSSB-HHHHHHHHHHHHHHHHHHGGGS-EEEEE-TTSHHHHHHHHHHHHHH-/-EEEEE-HHHHHHHHH-HHHHHHHHHHHHHHH-TT-SS-B-HHHHHHHHHHHHHHHHHTT------HHHHHHHHHHHHHHH-TT-SSSB-HHHHHHHHHHHHHHHHHHGGGS-EEEEE-TTSHHHHHHHHHHHHHH-

Sequence (274 aa):
MSVEVLDAATIFNFVDDEEAFEISVSDRFAHLDTNHDGLLSYVEMLKELQCLRVIETHFGIDVKPDPDELARVYDSLFMQFDHDSNGTVDLVEFKEETKRMMLAVANGMGFLPVQMILEEDSFLKKAVDRESTRVAVMSVEVLDAATIFNFVDDEEAFEISVSDRFAHLDTNHDGLLSYVEMLKELQCLRVIETHFGIDVKPDPDELARVYDSLFMQFDHDSNGTVDLVEFKEETKRMMLAVANGMGFLPVQMILEEDSFLKKAVDRESTRVAV